Protein AF-A0A0A7KV99-F1 (afdb_monomer_lite)

pLDDT: mean 74.35, std 15.98, range [33.19, 94.0]

Foldseek 3Di:
DVLVVVLVVLLVVCLVVLVVCLVVLPLPSNLVSLVVSLVSLVVSLVVLVVVLVVLVVVLVVLVVVLVVLVVVLVVLLVVLCVPDVCQVVLLVLLLQLLVLLLQLLLLQLVCCVVDVDDDWDRKQDWQAADDDPPDPDDDGTDDIDDTDGDDDDVSNVVSVVSNVVSNVVSVVVNPDDDPSSVVSNVSSSVSSRSVSVSVSSVSVSVSSVVVSVVSVVVSVLSVVLSVCSVPPDSVCSVVCSVSSD

InterPro domains:
  IPR008414 Hemolysin BL-binding component [PF05791] (1-103)
  IPR052785 Enterotoxin complex component [PTHR38443] (1-245)

Organism: Bacillus cereus (NCBI:txid1396)

Secondary structure (DSSP, 8-state):
-HHHHHHHHHHHHHHHHHHHHHHTT-HHHHHHHHHHHHHHHHHHHHHHHHHHHHHHHHHHHHHHHHHHHHHHHHHHHHHHHTT-TTHHHHHHHHHHHHHHHHHHHHHHHHHHTTS---PPPPPPP----PPPTT---------------SS--HHHHHHHHHHHHHHHHHHHTTTS--HHHHHHHHHHHHHHHHHHHHHHHHHHHHHHHHHHHHHHHHHHHHHHHHHHHHHS-TTTGGGHHHHT-

Radius of gyration: 26.47 Å; chains: 1; bounding box: 67×34×74 Å

Sequence (245 aa):
NQNIINYNTKFQNYYDTLVAAVDAKDKATLTKGLTRLSSSINENKAQVDQLVEDLKKFRNKMTSDTQNFKGDANQITSILASQDAGIPLLQNQITTYNEAISKYNAIIIGSSVATALGPIAIIGGAVVIATGAGTPLGVALIAGGAAAVGGGTAGIVLAKKELDNAQAEIQKITGQITTAQLEVAGLTNIKTQTEYLTNTIDTAITALQNISNQWYTMGSKYNSLLQNVDSISPNDLVFIKEDLN

Structure (mmCIF, N/CA/C/O backbone):
data_AF-A0A0A7KV99-F1
#
_entry.id   AF-A0A0A7KV99-F1
#
loop_
_atom_site.group_PDB
_atom_site.id
_atom_site.type_symbol
_atom_site.label_atom_id
_atom_site.label_alt_id
_atom_site.label_comp_id
_atom_site.label_asym_id
_atom_site.label_entity_id
_atom_site.label_seq_id
_atom_site.pdbx_PDB_ins_code
_atom_site.Cartn_x
_atom_site.Cartn_y
_atom_site.Cartn_z
_atom_site.occupancy
_atom_site.B_iso_or_equiv
_atom_site.auth_seq_id
_atom_site.auth_comp_id
_atom_site.auth_asym_id
_atom_site.auth_atom_id
_atom_site.pdbx_PDB_model_num
ATOM 1 N N . ASN A 1 1 ? -1.572 -2.656 -9.552 1.00 59.22 1 ASN A N 1
ATOM 2 C CA . ASN A 1 1 ? -0.997 -3.710 -10.428 1.00 59.22 1 ASN A CA 1
ATOM 3 C C . ASN A 1 1 ? -1.141 -3.454 -11.926 1.00 59.22 1 ASN A C 1
ATOM 5 O O . ASN A 1 1 ? -0.277 -3.907 -12.664 1.00 59.22 1 ASN A O 1
ATOM 9 N N . GLN A 1 2 ? -2.150 -2.714 -12.405 1.00 68.88 2 GLN A N 1
ATOM 10 C CA . GLN A 1 2 ? -2.345 -2.504 -13.849 1.00 68.88 2 GLN A CA 1
ATOM 11 C C . GLN A 1 2 ? -1.169 -1.787 -14.539 1.00 68.88 2 GLN A C 1
ATOM 13 O O . GLN A 1 2 ? -0.770 -2.205 -15.617 1.00 68.88 2 GLN A O 1
ATOM 18 N N . ASN A 1 3 ? -0.523 -0.816 -13.884 1.00 71.44 3 ASN A N 1
ATOM 19 C CA . ASN A 1 3 ? 0.676 -0.142 -14.414 1.00 71.44 3 ASN A CA 1
ATOM 20 C C . ASN A 1 3 ? 1.851 -1.101 -14.675 1.00 71.44 3 ASN A C 1
ATOM 22 O O . ASN A 1 3 ? 2.538 -0.973 -15.686 1.00 71.44 3 ASN A O 1
ATOM 26 N N . ILE A 1 4 ? 2.051 -2.091 -13.796 1.00 74.81 4 ILE A N 1
ATOM 27 C CA . ILE A 1 4 ? 3.087 -3.127 -13.947 1.00 74.81 4 ILE A CA 1
ATOM 28 C C . ILE A 1 4 ? 2.729 -4.061 -15.111 1.00 74.81 4 ILE A C 1
ATOM 30 O O . ILE A 1 4 ? 3.570 -4.320 -15.966 1.00 74.81 4 ILE A O 1
ATOM 34 N N . ILE A 1 5 ? 1.472 -4.516 -15.189 1.00 73.75 5 ILE A N 1
ATOM 35 C CA . ILE A 1 5 ? 0.981 -5.389 -16.272 1.00 73.75 5 ILE A CA 1
ATOM 36 C C . ILE A 1 5 ? 1.090 -4.687 -17.634 1.00 73.75 5 ILE A C 1
ATOM 38 O O . ILE A 1 5 ? 1.588 -5.267 -18.601 1.00 73.75 5 ILE A O 1
ATOM 42 N N . ASN A 1 6 ? 0.671 -3.423 -17.701 1.00 74.75 6 ASN A N 1
ATOM 43 C CA . ASN A 1 6 ? 0.728 -2.608 -18.911 1.00 74.75 6 ASN A CA 1
ATOM 44 C C . ASN A 1 6 ? 2.176 -2.376 -19.353 1.00 74.75 6 ASN A C 1
ATOM 46 O O . ASN A 1 6 ? 2.481 -2.506 -20.537 1.00 74.75 6 ASN A O 1
ATOM 50 N N . TYR A 1 7 ? 3.078 -2.080 -18.411 1.00 85.75 7 TYR A N 1
ATOM 51 C CA . TYR A 1 7 ? 4.498 -1.937 -18.715 1.00 85.75 7 TYR A CA 1
ATOM 52 C C . TYR A 1 7 ? 5.109 -3.242 -19.224 1.00 85.75 7 TYR A C 1
ATOM 54 O O . TYR A 1 7 ? 5.758 -3.223 -20.264 1.00 85.75 7 TYR A O 1
ATOM 62 N N . ASN A 1 8 ? 4.856 -4.373 -18.554 1.00 80.88 8 ASN A N 1
ATOM 63 C CA . ASN A 1 8 ? 5.354 -5.677 -18.992 1.00 80.88 8 ASN A CA 1
ATOM 64 C C . ASN A 1 8 ? 4.875 -6.006 -20.412 1.00 80.88 8 ASN A C 1
ATOM 66 O O . ASN A 1 8 ? 5.667 -6.403 -21.257 1.00 80.88 8 ASN A O 1
ATOM 70 N N . THR A 1 9 ? 3.599 -5.752 -20.707 1.00 83.06 9 THR A N 1
ATOM 71 C CA . THR A 1 9 ? 3.043 -5.927 -22.058 1.00 83.06 9 THR A CA 1
ATOM 72 C C . THR A 1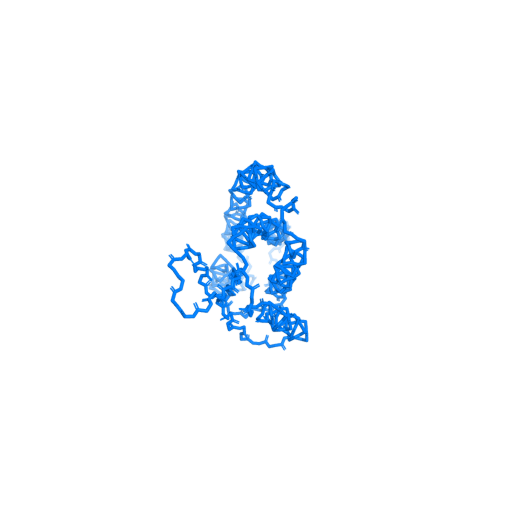 9 ? 3.761 -5.038 -23.078 1.00 83.06 9 THR A C 1
ATOM 74 O O . THR A 1 9 ? 4.126 -5.495 -24.158 1.00 83.06 9 THR A O 1
ATOM 77 N N . LYS A 1 10 ? 4.017 -3.768 -22.737 1.00 86.75 10 LYS A N 1
ATOM 78 C CA . LYS A 1 10 ? 4.736 -2.827 -23.609 1.00 86.75 10 LYS A CA 1
ATOM 79 C C . LYS A 1 10 ? 6.189 -3.249 -23.846 1.00 86.75 10 LYS A C 1
ATOM 81 O O . LYS A 1 10 ? 6.658 -3.145 -24.974 1.00 86.75 10 LYS A O 1
ATOM 86 N N . PHE A 1 11 ? 6.878 -3.718 -22.807 1.00 88.62 11 PHE A N 1
ATOM 87 C CA . PHE A 1 11 ? 8.242 -4.236 -22.898 1.00 88.62 11 PHE A CA 1
ATOM 88 C C . PHE A 1 11 ? 8.307 -5.467 -23.805 1.00 88.62 11 PHE A C 1
ATOM 90 O O . PHE A 1 11 ? 9.062 -5.457 -24.771 1.00 88.62 11 PHE A O 1
ATOM 97 N N . GLN A 1 12 ? 7.447 -6.463 -23.569 1.00 87.44 12 GLN A N 1
ATOM 98 C CA . GLN A 1 12 ? 7.352 -7.676 -24.390 1.00 87.44 12 GLN A CA 1
ATOM 99 C C . GLN A 1 12 ? 7.103 -7.345 -25.868 1.00 87.44 12 GLN A C 1
ATOM 101 O O . GLN A 1 12 ? 7.799 -7.849 -26.742 1.00 87.44 12 GLN A O 1
ATOM 106 N N . ASN A 1 13 ? 6.192 -6.410 -26.154 1.00 88.94 13 ASN A N 1
ATOM 107 C CA . ASN A 1 13 ? 5.908 -5.979 -27.526 1.00 88.94 13 ASN A CA 1
ATOM 108 C C . ASN A 1 13 ? 7.090 -5.274 -28.214 1.00 88.94 13 ASN A C 1
ATOM 110 O O . ASN A 1 13 ? 7.120 -5.193 -29.440 1.00 88.94 13 ASN A O 1
ATOM 114 N N . TYR A 1 14 ? 8.018 -4.689 -27.453 1.00 89.88 14 TYR A N 1
ATOM 115 C CA . TYR A 1 14 ? 9.173 -3.971 -28.000 1.00 89.88 14 TYR A CA 1
ATOM 116 C C . TYR A 1 14 ? 10.442 -4.823 -28.020 1.00 89.88 14 TYR A C 1
ATOM 118 O O . TYR A 1 14 ? 11.339 -4.499 -28.793 1.00 89.88 14 TYR A O 1
ATOM 126 N N . TYR A 1 15 ? 10.517 -5.896 -27.229 1.00 89.62 15 TYR A N 1
ATOM 127 C CA . TYR A 1 15 ? 11.723 -6.705 -27.046 1.00 89.62 15 TYR A CA 1
ATOM 128 C C . TYR A 1 15 ? 12.319 -7.186 -28.374 1.00 89.62 15 TYR A C 1
ATOM 130 O O . TYR A 1 15 ? 13.459 -6.845 -28.686 1.00 89.62 15 TYR A O 1
ATOM 138 N N . ASP A 1 16 ? 11.523 -7.852 -29.216 1.00 91.31 16 ASP A N 1
ATOM 139 C CA . ASP A 1 16 ? 11.989 -8.354 -30.517 1.00 91.31 16 ASP A CA 1
ATOM 140 C C . ASP A 1 16 ? 12.487 -7.225 -31.431 1.00 91.31 16 ASP A C 1
ATOM 142 O O . ASP A 1 16 ? 13.479 -7.371 -32.144 1.00 91.31 16 ASP A O 1
ATOM 146 N N . THR A 1 17 ? 11.832 -6.059 -31.381 1.00 92.44 17 THR A N 1
ATOM 147 C CA . THR A 1 17 ? 12.246 -4.885 -32.165 1.00 92.44 17 THR A CA 1
ATOM 148 C C . THR A 1 17 ? 13.562 -4.299 -31.653 1.00 92.44 17 THR A C 1
ATOM 150 O O . THR A 1 17 ? 14.400 -3.890 -32.454 1.00 92.44 17 THR A O 1
ATOM 153 N N . LEU A 1 18 ? 13.768 -4.262 -30.333 1.00 91.88 18 LEU A N 1
ATOM 154 C CA . LEU A 1 18 ? 15.008 -3.783 -29.718 1.00 91.88 18 LEU A CA 1
ATOM 155 C C . LEU A 1 18 ? 16.177 -4.719 -30.040 1.00 91.88 18 LEU A C 1
ATOM 157 O O . LEU A 1 18 ? 17.241 -4.253 -30.442 1.00 91.88 18 LEU A O 1
ATOM 161 N N . VAL A 1 19 ? 15.959 -6.031 -29.932 1.00 90.56 19 VAL A N 1
ATOM 162 C CA . VAL A 1 19 ? 16.937 -7.069 -30.280 1.00 90.56 19 VAL A CA 1
ATOM 163 C C . VAL A 1 19 ? 17.332 -6.983 -31.756 1.00 90.56 19 VAL A C 1
ATOM 165 O O . VAL A 1 19 ? 18.523 -6.948 -32.068 1.00 90.56 19 VAL A O 1
ATOM 168 N N . ALA A 1 20 ? 16.352 -6.863 -32.657 1.00 92.19 20 ALA A N 1
ATOM 169 C CA . ALA A 1 20 ? 16.610 -6.702 -34.086 1.00 92.19 20 ALA A CA 1
ATOM 170 C C . ALA A 1 20 ? 17.370 -5.403 -34.401 1.00 92.19 20 ALA A C 1
ATOM 172 O O . ALA A 1 20 ? 18.252 -5.399 -35.260 1.00 92.19 20 ALA A O 1
ATOM 173 N N . ALA A 1 21 ? 17.071 -4.307 -33.694 1.00 90.25 21 ALA A N 1
ATOM 174 C CA . ALA A 1 21 ? 17.794 -3.046 -33.845 1.00 90.25 21 ALA A CA 1
ATOM 175 C C . ALA A 1 21 ? 19.261 -3.170 -33.405 1.00 90.25 21 ALA A C 1
ATOM 177 O O . ALA A 1 21 ? 20.140 -2.631 -34.076 1.00 90.25 21 ALA A O 1
ATOM 178 N N . VAL A 1 22 ? 19.546 -3.920 -32.333 1.00 88.75 22 VAL A N 1
ATOM 179 C CA . VAL A 1 22 ? 20.927 -4.236 -31.931 1.00 88.75 22 VAL A CA 1
ATOM 180 C C . VAL A 1 22 ? 21.650 -5.020 -33.032 1.00 88.75 22 VAL A C 1
ATOM 182 O O . VAL A 1 22 ? 22.747 -4.629 -33.428 1.00 88.75 22 VAL A O 1
ATOM 185 N N . ASP A 1 23 ? 21.030 -6.071 -33.577 1.00 89.62 23 ASP A N 1
ATOM 186 C CA . ASP A 1 23 ? 21.633 -6.908 -34.628 1.00 89.62 23 ASP A CA 1
ATOM 187 C C . ASP A 1 23 ? 21.887 -6.143 -35.931 1.00 89.62 23 ASP A C 1
ATOM 189 O O . ASP A 1 23 ? 22.930 -6.302 -36.571 1.00 89.62 23 ASP A O 1
ATOM 193 N N . ALA A 1 24 ? 20.957 -5.263 -36.300 1.00 91.94 24 ALA A N 1
ATOM 194 C CA . ALA A 1 24 ? 21.077 -4.384 -37.457 1.00 91.94 24 ALA A CA 1
ATOM 195 C C . ALA A 1 24 ? 22.008 -3.181 -37.217 1.00 91.94 24 ALA A C 1
ATOM 197 O O . ALA A 1 24 ? 22.237 -2.398 -38.141 1.00 91.94 24 ALA A O 1
ATOM 198 N N . LYS A 1 25 ? 22.541 -3.016 -35.996 1.00 90.44 25 LYS A N 1
ATOM 199 C CA . LYS A 1 25 ? 23.324 -1.849 -35.555 1.00 90.44 25 LYS A CA 1
ATOM 200 C C . LYS A 1 25 ? 22.568 -0.521 -35.710 1.00 90.44 25 LYS A C 1
ATOM 202 O O . LYS A 1 25 ? 23.169 0.544 -35.868 1.00 90.44 25 LYS A O 1
ATOM 207 N N . ASP A 1 26 ? 21.240 -0.578 -35.655 1.00 91.25 26 ASP A N 1
ATOM 208 C CA . ASP A 1 26 ? 20.341 0.563 -35.782 1.00 91.25 26 ASP A CA 1
ATOM 209 C C . ASP A 1 26 ? 20.161 1.259 -34.427 1.00 91.25 26 ASP A C 1
ATOM 211 O O . ASP A 1 26 ? 19.198 1.038 -33.682 1.00 91.25 26 ASP A O 1
ATOM 215 N N . LYS A 1 27 ? 21.106 2.152 -34.118 1.00 89.44 27 LYS A N 1
ATOM 216 C CA . LYS A 1 27 ? 21.044 2.997 -32.920 1.00 89.44 27 LYS A CA 1
ATOM 217 C C . LYS A 1 27 ? 19.764 3.822 -32.835 1.00 89.44 27 LYS A C 1
ATOM 219 O O . LYS A 1 27 ? 19.246 4.014 -31.743 1.00 89.44 27 LYS A O 1
ATOM 224 N N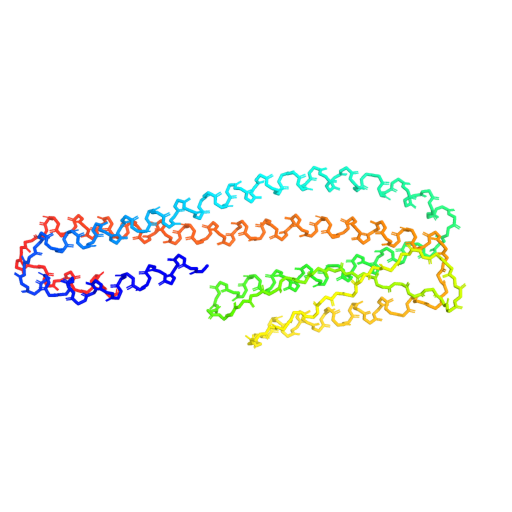 . ALA A 1 28 ? 19.253 4.329 -33.956 1.00 91.44 28 ALA A N 1
ATOM 225 C CA . ALA A 1 28 ? 18.116 5.242 -33.935 1.00 91.44 28 ALA A CA 1
ATOM 226 C C . ALA A 1 28 ? 16.846 4.525 -33.457 1.00 91.44 28 ALA A C 1
ATOM 228 O O . ALA A 1 28 ? 16.121 5.041 -32.598 1.00 91.44 28 ALA A O 1
ATOM 229 N N . THR A 1 29 ? 16.598 3.317 -33.970 1.00 92.19 29 THR A N 1
ATOM 230 C CA . THR A 1 29 ? 15.473 2.483 -33.528 1.00 92.19 29 THR A CA 1
ATOM 231 C C . THR A 1 29 ? 15.652 2.027 -32.081 1.00 92.19 29 THR A C 1
ATOM 233 O O . THR A 1 29 ? 14.697 2.117 -31.303 1.00 92.19 29 THR A O 1
ATOM 236 N N . LEU A 1 30 ? 16.870 1.626 -31.692 1.00 90.31 30 LEU A N 1
ATOM 237 C CA . LEU A 1 30 ? 17.188 1.219 -30.321 1.00 90.31 30 LEU A CA 1
ATOM 238 C C . LEU A 1 30 ? 16.933 2.354 -29.315 1.00 90.31 30 LEU A C 1
ATOM 240 O O . LEU A 1 30 ? 16.146 2.183 -28.382 1.00 90.31 30 LEU A O 1
ATOM 244 N N . THR A 1 31 ? 17.503 3.540 -29.549 1.00 92.38 31 THR A N 1
ATOM 245 C CA . THR A 1 31 ? 17.301 4.731 -28.710 1.00 92.38 31 THR A CA 1
ATOM 246 C C . THR A 1 31 ? 15.817 5.079 -28.615 1.00 92.38 31 THR A C 1
ATOM 248 O O . THR A 1 31 ? 15.290 5.241 -27.517 1.00 92.38 31 THR A O 1
ATOM 251 N N . LYS A 1 32 ? 15.087 5.108 -29.738 1.00 93.50 32 LYS A N 1
ATOM 252 C CA . LYS A 1 32 ? 13.649 5.427 -29.745 1.00 93.50 32 LYS A CA 1
ATOM 253 C C . LYS A 1 32 ? 12.817 4.433 -28.930 1.00 93.50 32 LYS A C 1
ATOM 255 O O . LYS A 1 32 ? 11.893 4.846 -28.221 1.00 93.50 32 LYS A O 1
ATOM 260 N N . GLY A 1 33 ? 13.104 3.137 -29.039 1.00 91.94 33 GLY A N 1
ATOM 261 C CA . GLY A 1 33 ? 12.415 2.096 -28.277 1.00 91.94 33 GLY A CA 1
ATOM 262 C C . GLY A 1 33 ? 12.682 2.214 -26.774 1.00 91.94 33 GLY A C 1
ATOM 263 O O . GLY A 1 33 ? 11.734 2.265 -25.985 1.00 91.94 33 GLY A O 1
ATOM 264 N N . LEU A 1 34 ? 13.951 2.373 -26.388 1.00 92.38 34 LEU A N 1
ATOM 265 C CA . LEU A 1 34 ? 14.371 2.575 -24.999 1.00 92.38 34 LEU A CA 1
ATOM 266 C C . LEU A 1 34 ? 13.795 3.863 -24.392 1.00 92.38 34 LEU A C 1
ATOM 268 O O . LEU A 1 34 ? 13.290 3.834 -23.271 1.00 92.38 34 LEU A O 1
ATOM 272 N N . THR A 1 35 ? 13.765 4.976 -25.135 1.00 93.38 35 THR A N 1
ATOM 273 C CA . THR A 1 35 ? 13.127 6.223 -24.682 1.00 93.38 35 THR A CA 1
ATOM 274 C C . THR A 1 35 ? 11.638 6.019 -24.412 1.00 93.38 35 THR A C 1
ATOM 276 O O . THR A 1 35 ? 11.135 6.466 -23.387 1.00 93.38 35 THR A O 1
ATOM 279 N N . ARG A 1 36 ? 10.912 5.296 -25.277 1.00 92.62 36 ARG A N 1
ATOM 280 C CA . ARG A 1 36 ? 9.475 5.025 -25.075 1.00 92.62 36 ARG A CA 1
ATOM 281 C C . ARG A 1 36 ? 9.188 4.146 -23.855 1.00 92.62 36 ARG A C 1
ATOM 283 O O . ARG A 1 36 ? 8.109 4.271 -23.261 1.00 92.62 36 ARG A O 1
ATOM 290 N N . LEU A 1 37 ? 10.101 3.238 -23.512 1.00 92.44 37 LEU A N 1
ATOM 291 C CA . LEU A 1 37 ? 10.023 2.427 -22.296 1.00 92.44 37 LEU A CA 1
ATOM 292 C C . LEU A 1 37 ? 10.364 3.266 -21.058 1.00 92.44 37 LEU A C 1
ATOM 294 O O . LEU A 1 37 ? 9.601 3.234 -20.094 1.00 92.44 37 LEU A O 1
ATOM 298 N N . SER A 1 38 ? 11.408 4.098 -21.130 1.00 92.56 38 SER A N 1
ATOM 299 C CA . SER A 1 38 ? 11.776 5.064 -20.083 1.00 92.56 38 SER A CA 1
ATOM 300 C C . SER A 1 38 ? 10.646 6.062 -19.785 1.00 92.56 38 SER A C 1
ATOM 302 O O . SER A 1 38 ? 10.273 6.251 -18.629 1.00 92.56 38 SER A O 1
ATOM 304 N N . SER A 1 39 ? 9.988 6.624 -20.806 1.00 93.62 39 SER A N 1
ATOM 305 C CA . SER A 1 39 ? 8.804 7.477 -20.611 1.00 93.62 39 SER A CA 1
ATOM 306 C C . SER A 1 39 ? 7.676 6.741 -19.887 1.00 93.62 39 SER A C 1
ATOM 308 O O . SER A 1 39 ? 7.089 7.292 -18.963 1.00 93.62 39 SER A O 1
ATOM 310 N N . SER A 1 40 ? 7.421 5.474 -20.239 1.00 90.25 40 SER A N 1
ATOM 311 C CA . SER A 1 40 ? 6.399 4.659 -19.566 1.00 90.25 40 SER A CA 1
ATOM 312 C C . SER A 1 40 ? 6.716 4.431 -18.087 1.00 90.25 40 SER A C 1
ATOM 314 O O . SER A 1 40 ? 5.809 4.418 -17.260 1.00 90.25 40 SER A O 1
ATOM 316 N N . ILE A 1 41 ? 7.996 4.244 -17.753 1.00 91.38 41 ILE A N 1
ATOM 317 C CA . ILE A 1 41 ? 8.474 4.125 -16.372 1.00 91.38 41 ILE A CA 1
ATOM 318 C C . ILE A 1 41 ? 8.210 5.418 -15.604 1.00 91.38 41 ILE A C 1
ATOM 320 O O . ILE A 1 41 ? 7.666 5.372 -14.502 1.00 91.38 41 ILE A O 1
ATOM 324 N N . ASN A 1 42 ? 8.556 6.562 -16.194 1.00 92.56 42 ASN A N 1
ATOM 325 C CA . ASN A 1 42 ? 8.378 7.869 -15.564 1.00 92.56 42 ASN A CA 1
ATOM 326 C C . ASN A 1 42 ? 6.895 8.202 -15.343 1.00 92.56 42 ASN A C 1
ATOM 328 O O . ASN A 1 42 ? 6.533 8.678 -14.269 1.00 92.56 42 ASN A O 1
ATOM 332 N N . GLU A 1 43 ? 6.030 7.891 -16.311 1.00 93.06 43 GLU A N 1
ATOM 333 C CA . GLU A 1 43 ? 4.573 8.023 -16.178 1.00 93.06 43 GLU A CA 1
ATOM 334 C C . GLU A 1 43 ? 4.030 7.140 -15.048 1.00 93.06 43 GLU A C 1
ATOM 336 O O . GLU A 1 43 ? 3.292 7.615 -14.182 1.00 93.06 43 GLU A O 1
ATOM 341 N N . ASN A 1 44 ? 4.439 5.868 -15.006 1.00 86.75 44 ASN A N 1
ATOM 342 C CA . ASN A 1 44 ? 4.033 4.945 -13.949 1.00 86.75 44 ASN A CA 1
ATOM 343 C C . ASN A 1 44 ? 4.509 5.409 -12.569 1.00 86.75 44 ASN A C 1
ATOM 345 O O . ASN A 1 44 ? 3.739 5.341 -11.610 1.00 86.75 44 ASN A O 1
ATOM 349 N N . LYS A 1 45 ? 5.746 5.913 -12.465 1.00 91.19 45 LYS A N 1
ATOM 350 C CA . LYS A 1 45 ? 6.275 6.491 -11.228 1.00 91.19 45 LYS A CA 1
ATOM 351 C C . LYS A 1 45 ? 5.433 7.681 -10.776 1.00 91.19 45 LYS A C 1
ATOM 353 O O . LYS A 1 45 ? 5.005 7.706 -9.628 1.00 91.19 45 LYS A O 1
ATOM 358 N N . ALA A 1 46 ? 5.154 8.624 -11.677 1.00 93.50 46 ALA A N 1
ATOM 359 C CA . ALA A 1 46 ? 4.375 9.819 -11.366 1.00 93.50 46 ALA A CA 1
ATOM 360 C C . ALA A 1 46 ? 2.963 9.475 -10.867 1.00 93.50 46 ALA A C 1
ATOM 362 O O . ALA A 1 46 ? 2.484 10.072 -9.907 1.00 93.50 46 ALA A O 1
ATOM 363 N N . GLN A 1 47 ? 2.315 8.471 -11.465 1.00 89.50 47 GLN A N 1
ATOM 364 C CA . GLN A 1 47 ? 1.011 7.992 -11.000 1.00 89.50 47 GLN A CA 1
ATOM 365 C C . GLN A 1 47 ? 1.079 7.364 -9.600 1.00 89.50 47 GLN A C 1
ATOM 367 O O . GLN A 1 47 ? 0.188 7.595 -8.783 1.00 89.50 47 GLN A O 1
ATOM 372 N N . VAL A 1 48 ? 2.128 6.587 -9.301 1.00 85.69 48 VAL A N 1
ATOM 373 C CA . VAL A 1 48 ? 2.330 6.007 -7.962 1.00 85.69 48 VAL A CA 1
ATOM 374 C C . VAL A 1 48 ? 2.630 7.100 -6.933 1.00 85.69 48 VAL A C 1
ATOM 376 O O . VAL A 1 48 ? 2.050 7.075 -5.852 1.00 85.69 48 VAL A O 1
ATOM 379 N N . ASP A 1 49 ? 3.471 8.080 -7.268 1.00 90.88 49 ASP A N 1
ATOM 380 C CA . ASP A 1 49 ? 3.772 9.221 -6.395 1.00 90.88 49 ASP A CA 1
ATOM 381 C C . ASP A 1 49 ? 2.513 10.038 -6.086 1.00 90.88 49 ASP A C 1
ATOM 383 O O . ASP A 1 49 ? 2.260 10.371 -4.930 1.00 90.88 49 ASP A O 1
ATOM 387 N N . GLN A 1 50 ? 1.683 10.304 -7.098 1.00 93.25 50 GLN A N 1
ATOM 388 C CA . GLN A 1 50 ? 0.416 11.006 -6.913 1.00 93.25 50 GLN A CA 1
ATOM 389 C C . GLN A 1 50 ? -0.521 10.232 -5.976 1.00 93.25 50 GLN A C 1
ATOM 391 O O . GLN A 1 50 ? -1.084 10.812 -5.049 1.00 93.25 50 GLN A O 1
ATOM 396 N N . LEU A 1 51 ? -0.633 8.912 -6.160 1.00 86.56 51 LEU A N 1
ATOM 397 C CA . LEU A 1 51 ? -1.426 8.062 -5.274 1.00 86.56 51 LEU A CA 1
ATOM 398 C C . LEU A 1 51 ? -0.890 8.076 -3.833 1.00 86.56 51 LEU A C 1
ATOM 400 O O . LEU A 1 51 ? -1.677 8.127 -2.890 1.00 86.56 51 LEU A O 1
ATOM 404 N N . VAL A 1 52 ? 0.434 8.064 -3.646 1.00 87.06 52 VAL A N 1
ATOM 405 C CA . VAL A 1 52 ? 1.065 8.199 -2.323 1.00 87.06 52 VAL A CA 1
ATOM 406 C C . VAL A 1 52 ? 0.680 9.525 -1.667 1.00 87.06 52 VAL A C 1
ATOM 408 O O . VAL A 1 52 ? 0.316 9.540 -0.491 1.00 87.06 52 VAL A O 1
ATOM 411 N N . GLU A 1 53 ? 0.726 10.634 -2.403 1.00 94.00 53 GLU A N 1
ATOM 412 C CA . GLU A 1 53 ? 0.357 11.950 -1.875 1.00 94.00 53 GLU A CA 1
ATOM 413 C C . GLU A 1 53 ? -1.131 12.045 -1.521 1.00 94.00 53 GLU A C 1
ATOM 415 O O . GLU A 1 53 ? -1.490 12.576 -0.465 1.00 94.00 53 GLU A O 1
ATOM 420 N N . ASP A 1 54 ? -2.010 11.484 -2.349 1.00 91.56 54 ASP A N 1
ATOM 421 C CA . ASP A 1 54 ? -3.445 11.473 -2.071 1.00 91.56 54 ASP A CA 1
ATOM 422 C C . ASP A 1 54 ? -3.783 10.591 -0.862 1.00 91.56 54 ASP A C 1
ATOM 424 O O . ASP A 1 54 ? -4.573 10.999 -0.004 1.00 91.56 54 ASP A O 1
ATOM 428 N N . LEU A 1 55 ? -3.109 9.446 -0.709 1.00 86.25 55 LEU A N 1
ATOM 429 C CA . LEU A 1 55 ? -3.229 8.611 0.487 1.00 86.25 55 LEU A CA 1
ATOM 430 C C . LEU A 1 55 ? -2.700 9.313 1.739 1.00 86.25 55 LEU A C 1
ATOM 432 O O . LEU A 1 55 ? -3.348 9.234 2.778 1.00 86.25 55 LEU A O 1
ATOM 436 N N . LYS A 1 56 ? -1.586 10.054 1.667 1.00 91.12 56 LYS A N 1
ATOM 437 C CA . LYS A 1 56 ? -1.093 10.856 2.803 1.00 91.12 56 LYS A CA 1
ATOM 438 C C . LYS A 1 56 ? -2.100 11.923 3.225 1.00 91.12 56 LYS A C 1
ATOM 440 O O . LYS A 1 56 ? -2.327 12.102 4.422 1.00 91.12 56 LYS A O 1
ATOM 445 N N . LYS A 1 57 ? -2.720 12.625 2.267 1.00 92.06 57 LYS A N 1
ATOM 446 C CA . LYS A 1 57 ? -3.772 13.618 2.550 1.00 92.06 57 LYS A CA 1
ATOM 447 C C . LYS A 1 57 ? -4.986 12.966 3.204 1.00 92.06 57 LYS A C 1
ATOM 449 O O . LYS A 1 57 ? -5.502 13.496 4.186 1.00 92.06 57 LYS A O 1
ATOM 454 N N . PHE A 1 58 ? -5.425 11.825 2.675 1.00 87.12 58 PHE A N 1
ATOM 455 C CA . PHE A 1 58 ? -6.534 11.065 3.242 1.00 87.12 58 PHE A CA 1
ATOM 456 C C . PHE A 1 58 ? -6.218 10.584 4.664 1.00 87.12 58 PHE A C 1
ATOM 458 O O . PHE A 1 58 ? -6.993 10.836 5.583 1.00 87.12 58 PHE A O 1
ATOM 465 N N . ARG A 1 59 ? -5.030 10.009 4.874 1.00 86.62 59 ARG A N 1
ATOM 466 C CA . ARG A 1 59 ? -4.510 9.586 6.179 1.00 86.62 59 ARG A CA 1
ATOM 467 C C . ARG A 1 59 ? -4.457 10.736 7.175 1.00 86.62 59 ARG A C 1
ATOM 469 O O . ARG A 1 59 ? -4.910 10.565 8.295 1.00 86.62 59 ARG A O 1
ATOM 476 N N . ASN A 1 60 ? -3.987 11.920 6.775 1.00 89.44 60 ASN A N 1
ATOM 477 C CA . ASN A 1 60 ? -3.954 13.097 7.654 1.00 89.44 60 ASN A CA 1
ATOM 478 C C . ASN A 1 60 ? -5.353 13.504 8.139 1.00 89.44 60 ASN A C 1
ATOM 480 O O . ASN A 1 60 ? -5.522 13.800 9.321 1.00 89.44 60 ASN A O 1
ATOM 484 N N . LYS A 1 61 ? -6.352 13.502 7.242 1.00 87.88 61 LYS A N 1
ATOM 485 C CA . LYS A 1 61 ? -7.752 13.762 7.617 1.00 87.88 61 LYS A CA 1
ATOM 486 C C . LYS A 1 61 ? -8.254 12.704 8.599 1.00 87.88 61 LYS A C 1
ATOM 488 O O . LYS A 1 61 ? -8.698 13.053 9.687 1.00 87.88 61 LYS A O 1
ATOM 493 N N . MET A 1 62 ? -8.050 11.429 8.266 1.00 83.06 62 MET A N 1
ATOM 494 C CA . MET A 1 62 ? -8.416 10.303 9.128 1.00 83.06 62 MET A CA 1
ATOM 495 C C . MET A 1 62 ? -7.752 10.369 10.506 1.00 83.06 62 MET A C 1
ATOM 497 O O . MET A 1 62 ? -8.411 10.082 11.497 1.00 83.06 62 MET A O 1
ATOM 501 N N . THR A 1 63 ? -6.483 10.774 10.607 1.00 84.69 63 THR A N 1
ATOM 502 C CA . THR A 1 63 ? -5.792 10.931 11.896 1.00 84.69 63 THR A CA 1
ATOM 503 C C . THR A 1 63 ? -6.458 11.995 12.760 1.00 84.69 63 THR A C 1
ATOM 505 O O . THR A 1 63 ? -6.686 11.748 13.942 1.00 84.69 63 THR A O 1
ATOM 508 N N . SER A 1 64 ? -6.798 13.151 12.183 1.00 85.31 64 SER A N 1
ATOM 509 C CA . SER A 1 64 ? -7.496 14.215 12.913 1.00 85.31 64 SER A CA 1
ATOM 510 C C . SER A 1 64 ? -8.864 13.744 13.407 1.00 85.31 64 SER A C 1
ATOM 512 O O . SER A 1 64 ? -9.192 13.920 14.579 1.00 85.31 64 SER A O 1
ATOM 514 N N . ASP A 1 65 ? -9.641 13.100 12.536 1.00 81.88 65 ASP A N 1
ATOM 515 C CA . ASP A 1 65 ? -10.973 12.592 12.873 1.00 81.88 65 ASP A CA 1
ATOM 516 C C . ASP A 1 65 ? -10.896 11.489 13.942 1.00 81.88 65 ASP A C 1
ATOM 518 O O . ASP A 1 65 ? -11.665 11.489 14.903 1.0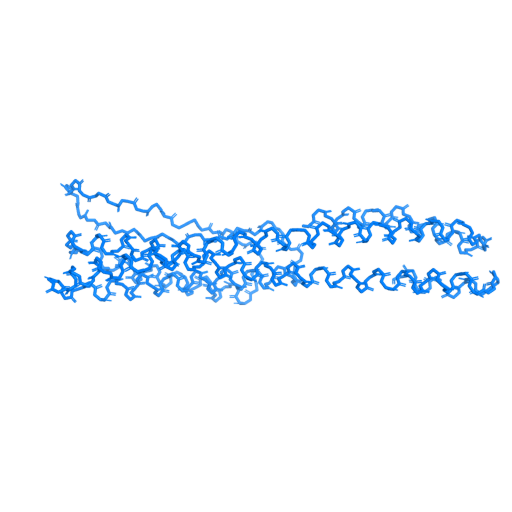0 81.88 65 ASP A O 1
ATOM 522 N N . THR A 1 66 ? -9.903 10.600 13.836 1.00 83.06 66 THR A N 1
ATOM 523 C CA . THR A 1 66 ? -9.634 9.531 14.811 1.00 83.06 66 THR A CA 1
ATOM 524 C C . THR A 1 66 ? -9.264 10.100 16.181 1.00 83.06 66 THR A C 1
ATOM 526 O O . THR A 1 66 ? -9.746 9.611 17.201 1.00 83.06 66 THR A O 1
ATOM 529 N N . GLN A 1 67 ? -8.418 11.135 16.236 1.00 86.88 67 GLN A N 1
ATOM 530 C CA . GLN A 1 67 ? -8.017 11.770 17.496 1.00 86.88 67 GLN A CA 1
ATOM 531 C C . GLN A 1 67 ? -9.202 12.442 18.198 1.00 86.88 67 GLN A C 1
ATOM 533 O O . GLN A 1 67 ? -9.374 12.249 19.403 1.00 86.88 67 GLN A O 1
ATOM 538 N N . ASN A 1 68 ? -10.035 13.163 17.444 1.00 86.62 68 ASN A N 1
ATOM 539 C CA . ASN A 1 68 ? -11.243 13.799 17.969 1.00 86.62 68 ASN A CA 1
ATOM 540 C C . ASN A 1 68 ? -12.227 12.748 18.502 1.00 86.62 68 ASN A C 1
ATOM 542 O O . ASN A 1 68 ? -12.600 12.788 19.673 1.00 86.62 68 ASN A O 1
ATOM 546 N N . PHE A 1 69 ? -12.545 11.736 17.688 1.00 86.38 69 PHE A N 1
ATOM 547 C CA . PHE A 1 69 ? -13.451 10.659 18.087 1.00 86.38 69 PHE A CA 1
ATOM 548 C C . PHE A 1 69 ? -12.940 9.889 19.312 1.00 86.38 69 PHE A C 1
ATOM 550 O O . PHE A 1 69 ? -13.713 9.530 20.196 1.00 86.38 69 PHE A O 1
ATOM 557 N N . LYS A 1 70 ? -11.627 9.650 19.409 1.00 86.06 70 LYS A N 1
ATOM 558 C CA . LYS A 1 70 ? -11.007 9.009 20.575 1.00 86.06 70 LYS A CA 1
ATOM 559 C C . LYS A 1 70 ? -11.192 9.825 21.851 1.00 86.06 70 LYS A C 1
ATOM 561 O O . LYS A 1 70 ? -11.411 9.225 22.904 1.00 86.06 70 LYS A O 1
ATOM 566 N N . GLY A 1 71 ? -11.090 11.151 21.768 1.00 86.50 71 GLY A N 1
ATOM 567 C CA . GLY A 1 71 ? -11.374 12.052 22.885 1.00 86.50 71 GLY A CA 1
ATOM 568 C C . GLY A 1 71 ? -12.801 11.866 23.396 1.00 86.50 71 GLY A C 1
ATOM 569 O O . GLY A 1 71 ? -12.996 11.524 24.566 1.00 86.50 71 GLY A O 1
ATOM 570 N N . ASP A 1 72 ? -13.771 11.968 22.489 1.00 86.75 72 ASP A N 1
ATOM 571 C CA . ASP A 1 72 ? -15.199 11.845 22.799 1.00 86.75 72 ASP A CA 1
ATOM 572 C C . ASP A 1 72 ? -15.548 10.449 23.342 1.00 86.75 72 ASP A C 1
ATOM 574 O O . ASP A 1 72 ? -16.191 10.306 24.385 1.00 86.75 72 ASP A O 1
ATOM 578 N N . ALA A 1 73 ? -15.054 9.395 22.687 1.00 85.25 73 ALA A N 1
ATOM 579 C CA . ALA A 1 73 ? -15.284 8.014 23.094 1.00 85.25 73 ALA A CA 1
ATOM 580 C C . ALA A 1 73 ? -14.700 7.714 24.483 1.00 85.25 73 ALA A C 1
ATOM 582 O O . ALA A 1 73 ? -15.328 7.007 25.275 1.00 85.25 73 ALA A O 1
ATOM 583 N N . ASN A 1 74 ? -13.518 8.253 24.810 1.00 85.00 74 ASN A N 1
ATOM 584 C CA . ASN A 1 74 ? -12.918 8.091 26.136 1.00 85.00 74 ASN A CA 1
ATOM 585 C C . ASN A 1 74 ? -13.739 8.804 27.220 1.00 85.00 74 ASN A C 1
ATOM 587 O O . ASN A 1 74 ? -13.895 8.260 28.313 1.00 85.00 74 ASN A O 1
ATOM 591 N N . GLN A 1 75 ? -14.282 9.990 26.927 1.00 85.81 75 GLN A N 1
ATOM 592 C CA . GLN A 1 75 ? -15.128 10.723 27.867 1.00 85.81 75 GLN A CA 1
ATOM 593 C C . GLN A 1 75 ? -16.418 9.953 28.171 1.00 85.81 75 GLN A C 1
ATOM 595 O O . GLN A 1 75 ? -16.739 9.740 29.340 1.00 85.81 75 GLN A O 1
ATOM 600 N N . ILE A 1 76 ? -17.114 9.471 27.135 1.00 82.75 76 ILE A N 1
ATOM 601 C CA . ILE A 1 76 ? -18.339 8.673 27.297 1.00 82.75 76 ILE A CA 1
ATOM 602 C C . ILE A 1 76 ? -18.037 7.359 28.031 1.00 82.75 76 ILE A C 1
ATOM 604 O O . ILE A 1 76 ? -18.739 6.999 28.974 1.00 82.75 76 ILE A O 1
ATOM 608 N N . THR A 1 77 ? -16.946 6.678 27.664 1.00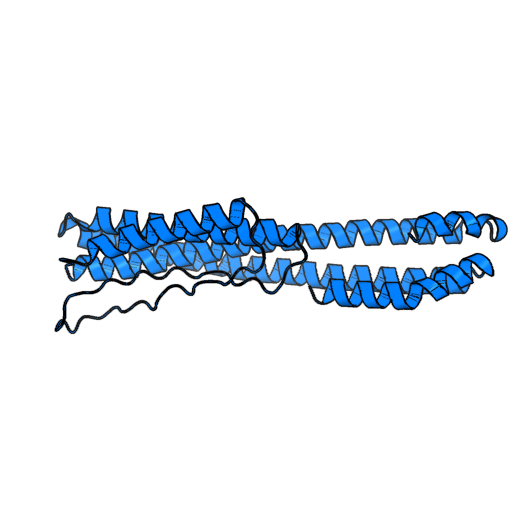 80.06 77 THR A N 1
ATOM 609 C CA . THR A 1 77 ? -16.504 5.449 28.342 1.00 80.06 77 THR A CA 1
ATOM 610 C C . THR A 1 77 ? -16.264 5.685 29.829 1.00 80.06 77 THR A C 1
ATOM 612 O O . THR A 1 77 ? -16.708 4.884 30.640 1.00 80.06 77 THR A O 1
ATOM 615 N N . SER A 1 78 ? -15.571 6.764 30.203 1.00 80.44 78 SER A N 1
ATOM 616 C CA . SER A 1 78 ? -15.261 7.068 31.606 1.00 80.44 78 SER A CA 1
ATOM 617 C C . SER A 1 78 ? -16.531 7.256 32.446 1.00 80.44 78 SER A C 1
ATOM 619 O O . SER A 1 78 ? -16.630 6.735 33.558 1.00 80.44 78 SER A O 1
ATOM 621 N N . ILE A 1 79 ? -17.543 7.927 31.879 1.00 80.12 79 ILE A N 1
ATOM 622 C CA . ILE A 1 79 ? -18.852 8.113 32.519 1.00 80.12 79 ILE A CA 1
ATOM 623 C C . ILE A 1 79 ? -19.528 6.757 32.756 1.00 80.12 79 ILE A C 1
ATOM 625 O O . ILE A 1 79 ? -19.980 6.485 33.868 1.00 80.12 79 ILE A O 1
ATOM 629 N N . LEU A 1 80 ? -19.552 5.888 31.744 1.00 77.44 80 LEU A N 1
ATOM 630 C CA . LEU A 1 80 ? -20.234 4.592 31.812 1.00 77.44 80 LEU A CA 1
ATOM 631 C C . LEU A 1 80 ? -19.476 3.561 32.670 1.00 77.44 80 LEU A C 1
ATOM 633 O O . LEU A 1 80 ? -20.091 2.844 33.454 1.00 77.44 80 LEU A O 1
ATOM 637 N N . ALA A 1 81 ? -18.142 3.521 32.599 1.00 72.69 81 ALA A N 1
ATOM 638 C CA . ALA A 1 81 ? -17.294 2.606 33.372 1.00 72.69 81 ALA A CA 1
ATOM 639 C C . ALA A 1 81 ? -17.353 2.863 34.886 1.00 72.69 81 ALA A C 1
ATOM 641 O O . ALA A 1 81 ? -17.152 1.941 35.673 1.00 72.69 81 ALA A O 1
ATOM 642 N N . SER A 1 82 ? -17.681 4.091 35.308 1.00 70.50 82 SER A N 1
ATOM 643 C CA . SER A 1 82 ? -17.936 4.400 36.722 1.00 70.50 82 SER A CA 1
ATOM 644 C C . SER A 1 82 ? -19.189 3.705 37.287 1.00 70.50 82 SER A C 1
ATOM 646 O O . SER A 1 82 ? -19.373 3.677 38.502 1.00 70.50 82 SER A O 1
ATOM 648 N N . GLN A 1 83 ? -20.031 3.132 36.417 1.00 68.88 83 GLN A N 1
ATOM 649 C CA . GLN A 1 83 ? -21.336 2.552 36.750 1.00 68.88 83 GLN A CA 1
ATOM 650 C C . GLN A 1 83 ? -21.412 1.034 36.499 1.00 68.88 83 GLN A C 1
ATOM 652 O O . GLN A 1 83 ? -22.341 0.392 36.986 1.00 68.88 83 GLN A O 1
ATOM 657 N N . ASP A 1 84 ? -20.449 0.444 35.779 1.00 69.62 84 ASP A N 1
ATOM 658 C CA . ASP A 1 84 ? -20.433 -0.986 35.437 1.00 69.62 84 ASP A CA 1
ATOM 659 C C . ASP A 1 84 ? -18.990 -1.523 35.319 1.00 69.62 84 ASP A C 1
ATOM 661 O O . ASP A 1 84 ? -18.222 -1.145 34.430 1.00 69.62 84 ASP A O 1
ATOM 665 N N . ALA A 1 85 ? -18.624 -2.446 36.218 1.00 71.88 85 ALA A N 1
ATOM 666 C CA . ALA A 1 85 ? -17.279 -3.019 36.316 1.00 71.88 85 ALA A CA 1
ATOM 667 C C . ALA A 1 85 ? -16.916 -4.006 35.185 1.00 71.88 85 ALA A C 1
ATOM 669 O O . ALA A 1 85 ? -15.750 -4.381 35.060 1.00 71.88 85 ALA A O 1
ATOM 670 N N . GLY A 1 86 ? -17.876 -4.437 34.358 1.00 74.25 86 GLY A N 1
ATOM 671 C CA . GLY A 1 86 ? -17.631 -5.319 33.210 1.00 74.25 86 GLY A CA 1
ATOM 672 C C . GLY A 1 86 ? -17.142 -4.584 31.957 1.00 74.25 86 GLY A C 1
ATOM 673 O O . GLY A 1 86 ? -16.575 -5.205 31.056 1.00 74.25 86 GLY A O 1
ATOM 674 N N . ILE A 1 87 ? -17.298 -3.256 31.911 1.00 76.38 87 ILE A N 1
ATOM 675 C CA . ILE A 1 87 ? -16.929 -2.422 30.760 1.00 76.38 87 ILE A CA 1
ATOM 676 C C . ILE A 1 87 ? -15.437 -2.541 30.381 1.00 76.38 87 ILE A C 1
ATOM 678 O O . ILE A 1 87 ? -15.157 -2.777 29.203 1.00 76.38 87 ILE A O 1
ATOM 682 N N . PRO A 1 88 ? -14.462 -2.452 31.313 1.00 79.25 88 PRO A N 1
ATOM 683 C CA . PRO A 1 88 ? -13.044 -2.555 30.959 1.00 79.25 88 PRO A CA 1
ATOM 684 C C . PRO A 1 88 ? -12.658 -3.890 30.305 1.00 79.25 88 PRO A C 1
ATOM 686 O O . PRO A 1 88 ? -11.836 -3.912 29.386 1.00 79.25 88 PRO A O 1
ATOM 689 N N . LEU A 1 89 ? -13.259 -5.003 30.746 1.00 77.50 89 LEU A N 1
ATOM 690 C CA . LEU A 1 89 ? -13.006 -6.327 30.172 1.00 77.50 89 LEU A CA 1
ATOM 691 C C . LEU A 1 89 ? -13.477 -6.388 28.712 1.00 77.50 89 LEU A C 1
ATOM 693 O O . LEU A 1 89 ? -12.715 -6.796 27.834 1.00 77.50 89 LEU A O 1
ATOM 697 N N . LEU A 1 90 ? -14.695 -5.903 28.453 1.00 76.25 90 LEU A N 1
ATOM 698 C CA . LEU A 1 90 ? -15.278 -5.853 27.115 1.00 76.25 90 LEU A CA 1
ATOM 699 C C . LEU A 1 90 ? -14.450 -4.972 26.168 1.00 76.25 90 LEU A C 1
ATOM 701 O O . LEU A 1 90 ? -14.175 -5.370 25.037 1.00 76.25 90 LEU A O 1
ATOM 705 N N . GLN A 1 91 ? -13.971 -3.812 26.631 1.00 78.00 91 GLN A N 1
ATOM 706 C CA . GLN A 1 91 ? -13.088 -2.954 25.831 1.00 78.00 91 GLN A CA 1
ATOM 707 C C . GLN A 1 91 ? -11.778 -3.642 25.451 1.00 78.00 91 GLN A C 1
ATOM 709 O O . GLN A 1 91 ? -11.319 -3.513 24.313 1.00 78.00 91 GLN A O 1
ATOM 714 N N . ASN A 1 92 ? -11.179 -4.378 26.387 1.00 80.56 92 ASN A N 1
ATOM 715 C CA . ASN A 1 92 ? -9.929 -5.089 26.152 1.00 80.56 92 ASN A CA 1
ATOM 716 C C . ASN A 1 92 ? -10.108 -6.198 25.102 1.00 80.56 92 ASN A C 1
ATOM 718 O O . ASN A 1 92 ? -9.319 -6.306 24.164 1.00 80.56 92 ASN A O 1
ATOM 722 N N . GLN A 1 93 ? -11.199 -6.960 25.181 1.00 76.31 93 GLN A N 1
ATOM 723 C CA . GLN A 1 93 ? -11.493 -8.024 24.217 1.00 76.31 93 GLN A CA 1
ATOM 724 C C . GLN A 1 93 ? -11.798 -7.470 22.822 1.00 76.31 93 GLN A C 1
ATOM 726 O O . GLN A 1 93 ? -11.282 -7.990 21.831 1.00 76.31 93 GLN A O 1
ATOM 731 N N . ILE A 1 94 ? -12.557 -6.371 22.741 1.00 77.12 94 ILE A N 1
ATOM 732 C CA . ILE A 1 94 ? -12.805 -5.668 21.477 1.00 77.12 94 ILE A CA 1
ATOM 733 C C . ILE A 1 94 ? -11.498 -5.172 20.882 1.00 77.12 94 ILE A C 1
ATOM 735 O O . ILE A 1 94 ? -11.300 -5.367 19.690 1.00 77.12 94 ILE A O 1
ATOM 739 N N . THR A 1 95 ? -10.615 -4.576 21.688 1.00 79.81 95 THR A N 1
ATOM 740 C CA . THR A 1 95 ? -9.296 -4.091 21.249 1.00 79.81 95 THR A CA 1
ATOM 741 C C . THR A 1 95 ? -8.419 -5.244 20.761 1.00 79.81 95 THR A C 1
ATOM 743 O O . THR A 1 95 ? -7.858 -5.159 19.677 1.00 79.81 95 THR A O 1
ATOM 746 N N . THR A 1 96 ? -8.374 -6.358 21.495 1.00 79.44 96 THR A N 1
ATOM 747 C CA . THR A 1 96 ? -7.592 -7.556 21.139 1.00 79.44 96 THR A CA 1
ATOM 748 C C . THR A 1 96 ? -8.012 -8.143 19.787 1.00 79.44 96 THR A C 1
ATOM 750 O O . THR A 1 96 ? -7.171 -8.458 18.947 1.00 79.44 96 THR A O 1
ATOM 753 N N . TYR A 1 97 ? -9.317 -8.278 19.543 1.00 78.19 97 TYR A N 1
ATOM 754 C CA . TYR A 1 97 ? -9.847 -8.756 18.259 1.00 78.19 97 TYR A CA 1
ATOM 755 C C . TYR A 1 97 ? -9.464 -7.857 17.096 1.00 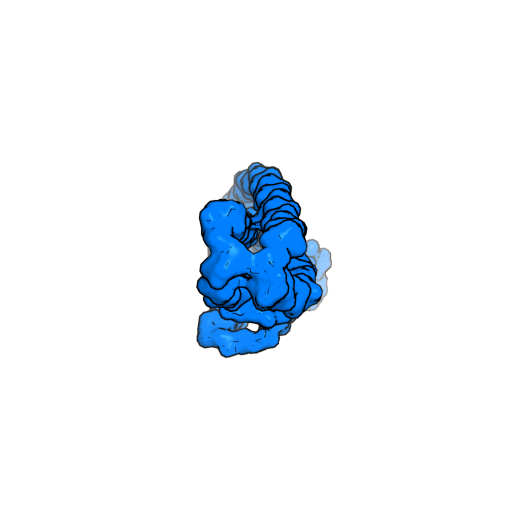78.19 97 TYR A C 1
ATOM 757 O O . TYR A 1 97 ? -9.004 -8.294 16.041 1.00 78.19 97 TYR A O 1
ATOM 765 N N . ASN A 1 98 ? -9.635 -6.573 17.336 1.00 76.75 98 ASN A N 1
ATOM 766 C CA . ASN A 1 98 ? -9.273 -5.525 16.429 1.00 76.75 98 ASN A CA 1
ATOM 767 C C . ASN A 1 98 ? -7.748 -5.588 16.115 1.00 76.75 98 ASN A C 1
ATOM 769 O O . ASN A 1 98 ? -7.346 -5.516 14.949 1.00 76.75 98 ASN A O 1
ATOM 773 N N . GLU A 1 99 ? -6.888 -5.847 17.106 1.00 80.12 99 GLU A N 1
ATOM 774 C CA . GLU A 1 99 ? -5.437 -5.962 16.908 1.00 80.12 99 GLU A CA 1
ATOM 775 C C . 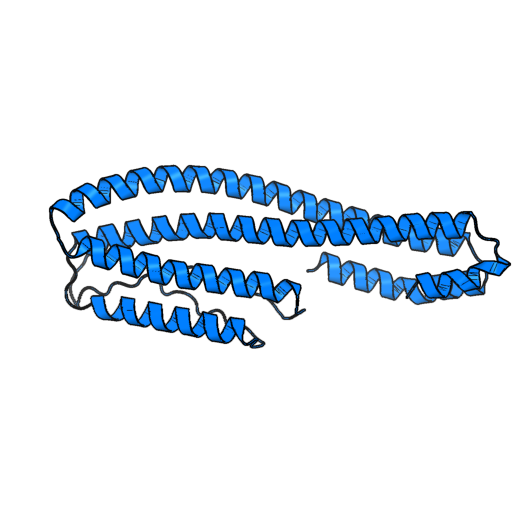GLU A 1 99 ? -5.072 -7.184 16.063 1.00 80.12 99 GLU A C 1
ATOM 777 O O . GLU A 1 99 ? -4.182 -7.102 15.212 1.00 80.12 99 GLU A O 1
ATOM 782 N N . ALA A 1 100 ? -5.776 -8.303 16.252 1.00 78.31 100 ALA A N 1
ATOM 783 C CA . ALA A 1 100 ? -5.604 -9.500 15.433 1.00 78.31 100 ALA A CA 1
ATOM 784 C C . ALA A 1 100 ? -5.919 -9.223 13.951 1.00 78.31 100 ALA A C 1
ATOM 786 O O . ALA A 1 100 ? -5.175 -9.656 13.069 1.00 78.31 100 ALA A O 1
ATOM 787 N N . ILE A 1 101 ? -6.957 -8.430 13.661 1.00 75.38 101 ILE A N 1
ATOM 788 C CA . ILE A 1 101 ? -7.277 -7.990 12.293 1.00 75.38 101 ILE A CA 1
ATOM 789 C C . ILE A 1 101 ? -6.183 -7.093 11.722 1.00 75.38 101 ILE A C 1
ATOM 791 O O . ILE A 1 101 ? -5.778 -7.274 10.574 1.00 75.38 101 ILE A O 1
ATOM 795 N N . SER A 1 102 ? -5.675 -6.148 12.514 1.00 76.56 102 SER A N 1
ATOM 796 C CA . SER A 1 102 ? -4.575 -5.275 12.095 1.00 76.56 102 SER A CA 1
ATOM 797 C C . SER A 1 102 ? -3.332 -6.085 11.708 1.00 76.56 102 SER A C 1
ATOM 799 O O . SER A 1 102 ? -2.788 -5.907 10.616 1.00 76.56 102 SER A O 1
ATOM 801 N N . LYS A 1 103 ? -2.934 -7.053 12.547 1.00 77.19 103 LYS A N 1
ATOM 802 C CA . LYS A 1 103 ? -1.824 -7.977 12.255 1.00 77.19 103 LYS A CA 1
ATOM 803 C C . LYS A 1 103 ? -2.075 -8.795 10.991 1.00 77.19 103 LYS A C 1
ATOM 805 O O . LYS A 1 103 ? -1.187 -8.907 10.148 1.00 77.19 103 LYS A O 1
ATOM 810 N N . TYR A 1 104 ? -3.282 -9.338 10.838 1.00 75.69 104 TYR A N 1
ATOM 811 C CA . TYR A 1 104 ? -3.679 -10.101 9.657 1.00 75.69 104 TYR A CA 1
ATOM 812 C C . TYR A 1 104 ? -3.579 -9.268 8.370 1.00 75.69 104 TYR A C 1
ATOM 814 O O . TYR A 1 104 ? -2.925 -9.688 7.414 1.00 75.69 104 TYR A O 1
ATOM 822 N N . ASN A 1 105 ? -4.139 -8.055 8.366 1.00 69.62 105 ASN A N 1
ATOM 823 C CA . ASN A 1 105 ? -4.070 -7.133 7.232 1.00 69.62 105 ASN A CA 1
ATOM 824 C C . ASN A 1 105 ? -2.619 -6.736 6.912 1.00 69.62 105 ASN A C 1
ATOM 826 O O . ASN A 1 105 ? -2.230 -6.743 5.744 1.00 69.62 105 ASN A O 1
ATOM 830 N N . ALA A 1 106 ? -1.796 -6.458 7.928 1.00 72.81 106 ALA A N 1
ATOM 831 C CA . ALA A 1 106 ? -0.382 -6.132 7.744 1.00 72.81 106 ALA A CA 1
ATOM 832 C C . ALA A 1 106 ? 0.403 -7.288 7.104 1.00 72.81 106 ALA A C 1
ATOM 834 O O . ALA A 1 106 ? 1.177 -7.066 6.174 1.00 72.81 106 ALA A O 1
ATOM 835 N N . ILE A 1 107 ? 0.173 -8.529 7.546 1.00 71.50 107 ILE A N 1
ATOM 836 C CA . ILE A 1 107 ? 0.810 -9.723 6.971 1.00 71.50 107 ILE A CA 1
ATOM 837 C C . ILE A 1 107 ? 0.374 -9.926 5.519 1.00 71.50 107 ILE A C 1
ATOM 839 O O . ILE A 1 107 ? 1.208 -10.208 4.660 1.00 71.50 107 ILE A O 1
ATOM 843 N N . ILE A 1 108 ? -0.907 -9.738 5.209 1.00 66.50 108 ILE A N 1
ATOM 844 C CA . ILE A 1 108 ? -1.405 -9.873 3.838 1.00 66.50 108 ILE A CA 1
ATOM 845 C C . ILE A 1 108 ? -0.808 -8.803 2.916 1.00 66.50 108 ILE A C 1
ATOM 847 O O . ILE A 1 108 ? -0.313 -9.137 1.835 1.00 66.50 108 ILE A O 1
ATOM 851 N N . ILE A 1 109 ? -0.793 -7.539 3.341 1.00 64.81 109 ILE A N 1
ATOM 852 C CA . ILE A 1 109 ? -0.192 -6.441 2.570 1.00 64.81 109 ILE A CA 1
ATOM 853 C C . ILE A 1 109 ? 1.321 -6.662 2.409 1.00 64.81 109 ILE A C 1
ATOM 855 O O . ILE A 1 109 ? 1.863 -6.501 1.319 1.00 64.81 109 ILE A O 1
ATOM 859 N N . GLY A 1 110 ? 2.007 -7.102 3.466 1.00 64.25 110 GLY A N 1
ATOM 860 C CA . GLY A 1 110 ? 3.432 -7.433 3.421 1.00 64.25 110 GLY A CA 1
ATOM 861 C C . GLY A 1 110 ? 3.756 -8.661 2.562 1.00 64.25 110 GLY A C 1
ATOM 862 O O . GLY A 1 110 ? 4.833 -8.740 1.985 1.00 64.25 110 GLY A O 1
ATOM 863 N N . SER A 1 111 ? 2.832 -9.614 2.430 1.00 58.72 111 SER A N 1
ATOM 864 C CA . SER A 1 111 ? 3.030 -10.822 1.613 1.00 58.72 111 SER A CA 1
ATOM 865 C C . SER A 1 111 ? 2.696 -10.632 0.125 1.00 58.72 111 SER A C 1
ATOM 867 O O . SER A 1 111 ? 3.281 -11.314 -0.721 1.00 58.72 111 SER A O 1
ATOM 869 N N . SER A 1 112 ? 1.828 -9.673 -0.229 1.00 52.12 112 SER A N 1
ATOM 870 C CA . SER A 1 112 ? 1.488 -9.378 -1.638 1.00 52.12 112 SER A CA 1
ATOM 871 C C . SER A 1 112 ? 2.633 -8.783 -2.431 1.00 52.12 112 SER A C 1
ATOM 873 O O . SER A 1 112 ? 2.697 -8.961 -3.643 1.00 52.12 112 SER A O 1
ATOM 875 N N . VAL A 1 113 ? 3.541 -8.066 -1.771 1.00 48.78 113 VAL A N 1
ATOM 876 C CA . VAL A 1 113 ? 4.741 -7.551 -2.439 1.00 48.78 113 VAL A CA 1
ATOM 877 C C . VAL A 1 113 ? 5.734 -8.666 -2.788 1.00 48.78 113 VAL A C 1
ATOM 879 O O . VAL A 1 113 ? 6.588 -8.450 -3.641 1.00 48.78 113 VAL A O 1
ATOM 882 N N . ALA A 1 114 ? 5.602 -9.862 -2.200 1.00 42.94 114 ALA A N 1
ATOM 883 C CA . ALA A 1 114 ? 6.479 -11.006 -2.463 1.00 42.94 114 ALA A CA 1
ATOM 884 C C . ALA A 1 114 ? 5.872 -12.061 -3.408 1.00 42.94 114 ALA A C 1
ATOM 886 O O . ALA A 1 114 ? 6.607 -12.858 -3.987 1.00 42.94 114 ALA A O 1
ATOM 887 N N . THR A 1 115 ? 4.547 -12.094 -3.579 1.00 42.75 115 THR A N 1
ATOM 888 C CA . THR A 1 115 ? 3.868 -13.104 -4.402 1.00 42.75 115 THR A CA 1
ATOM 889 C C . THR A 1 115 ? 2.824 -12.435 -5.289 1.00 42.75 115 THR A C 1
ATOM 891 O O . THR A 1 115 ? 1.939 -11.739 -4.803 1.00 42.75 115 THR A O 1
ATOM 894 N N . ALA A 1 116 ? 2.926 -12.618 -6.608 1.00 37.06 116 ALA A N 1
ATOM 895 C CA . ALA A 1 116 ? 2.002 -12.065 -7.602 1.00 37.06 116 ALA A CA 1
ATOM 896 C C . ALA A 1 116 ? 0.623 -12.771 -7.576 1.00 37.06 116 ALA A C 1
ATOM 898 O O . ALA A 1 116 ? 0.153 -13.273 -8.595 1.00 37.06 116 ALA A O 1
ATOM 899 N N . LEU A 1 117 ? -0.015 -12.865 -6.407 1.00 37.47 117 LEU A N 1
ATOM 900 C CA . LEU A 1 117 ? -1.246 -13.621 -6.183 1.00 37.47 117 LEU A CA 1
ATOM 901 C C . LEU A 1 117 ? -2.433 -12.687 -5.909 1.00 37.47 117 LEU A C 1
ATOM 903 O O . LEU A 1 117 ? -2.565 -12.155 -4.814 1.00 37.47 117 LEU A O 1
ATOM 907 N N . GLY A 1 118 ? -3.309 -12.560 -6.914 1.00 39.25 118 GLY A N 1
ATOM 908 C CA . GLY A 1 118 ? -4.744 -12.254 -6.787 1.00 39.25 118 GLY A CA 1
ATOM 909 C C . GLY A 1 118 ? -5.180 -10.926 -6.135 1.00 39.25 118 GLY A C 1
ATOM 910 O O . GLY A 1 118 ? -4.371 -10.154 -5.627 1.00 39.25 118 GLY A O 1
ATOM 911 N N . PRO A 1 119 ? -6.491 -10.612 -6.176 1.00 33.19 119 PRO A N 1
ATOM 912 C CA . PRO A 1 119 ? -7.053 -9.500 -5.421 1.00 33.19 119 PRO A CA 1
ATOM 913 C C . PRO A 1 119 ? -7.006 -9.816 -3.923 1.00 33.19 119 PRO A C 1
ATOM 915 O O . PRO A 1 119 ? -7.487 -10.854 -3.473 1.00 33.19 119 PRO A O 1
ATOM 918 N N . ILE A 1 120 ? -6.442 -8.895 -3.150 1.00 47.00 120 ILE A N 1
ATOM 919 C CA . ILE A 1 120 ? -6.411 -8.959 -1.692 1.00 47.00 120 ILE A CA 1
ATOM 920 C C . ILE A 1 120 ? -7.582 -8.159 -1.135 1.00 47.00 120 ILE A C 1
ATOM 922 O O . ILE A 1 120 ? -7.726 -6.975 -1.438 1.00 47.00 120 ILE A O 1
ATOM 926 N N . ALA A 1 121 ? -8.397 -8.802 -0.301 1.00 41.84 121 ALA A N 1
ATOM 927 C CA . ALA A 1 121 ? -9.417 -8.133 0.495 1.00 41.84 121 ALA A CA 1
ATOM 928 C C . ALA A 1 121 ? -8.869 -7.856 1.903 1.00 41.84 121 ALA A C 1
ATOM 930 O O . ALA A 1 121 ? -8.404 -8.767 2.587 1.00 41.84 121 ALA A O 1
ATOM 931 N N . ILE A 1 122 ? -8.923 -6.591 2.317 1.00 53.75 122 ILE A N 1
ATOM 932 C CA . ILE A 1 122 ? -8.634 -6.145 3.685 1.00 53.75 122 ILE A CA 1
ATOM 933 C C . ILE A 1 122 ? -9.886 -6.415 4.529 1.00 53.75 122 ILE A C 1
ATOM 935 O O . ILE A 1 122 ? -10.992 -6.071 4.108 1.00 53.75 122 ILE A O 1
ATOM 939 N N . ILE A 1 123 ? -9.730 -7.033 5.702 1.00 54.88 123 ILE A N 1
ATOM 940 C CA . ILE A 1 123 ? -10.853 -7.295 6.614 1.00 54.88 123 ILE A CA 1
ATOM 941 C C . ILE A 1 123 ? -11.100 -6.050 7.472 1.00 54.88 123 ILE A C 1
ATOM 943 O O . ILE A 1 123 ? -10.181 -5.554 8.126 1.00 54.88 123 ILE A O 1
ATOM 947 N N . GLY A 1 124 ? -12.344 -5.562 7.486 1.00 54.22 124 GLY A N 1
ATOM 948 C CA . GLY A 1 124 ? -12.837 -4.607 8.481 1.00 54.22 124 GLY A CA 1
ATOM 949 C C . GLY A 1 124 ? -13.369 -5.351 9.707 1.00 54.22 124 GLY A C 1
ATOM 950 O O . GLY A 1 124 ? -14.167 -6.280 9.564 1.00 54.22 124 GLY A O 1
ATOM 951 N N . GLY A 1 125 ? -12.902 -4.983 10.901 1.00 51.88 125 GLY A N 1
ATOM 952 C CA . GLY A 1 125 ? -13.325 -5.604 12.154 1.00 51.88 125 GLY A CA 1
ATOM 953 C C . GLY A 1 125 ? -14.701 -5.155 12.592 1.00 51.88 125 GLY A C 1
ATOM 954 O O . GLY A 1 125 ? -14.942 -3.963 12.709 1.00 51.88 125 GLY A O 1
ATOM 955 N N . ALA A 1 126 ? -15.596 -6.092 12.884 1.00 52.19 126 ALA A N 1
ATOM 956 C CA . ALA A 1 126 ? -16.884 -5.777 13.481 1.00 52.19 126 ALA A CA 1
ATOM 957 C C . ALA A 1 126 ? -17.186 -6.735 14.630 1.00 52.19 126 ALA A C 1
ATOM 959 O O . ALA A 1 126 ? -17.043 -7.950 14.499 1.00 52.19 126 ALA A O 1
ATOM 960 N N . VAL A 1 127 ? -17.601 -6.168 15.760 1.00 49.22 127 VAL A N 1
ATOM 961 C CA . VAL A 1 127 ? -17.944 -6.908 16.973 1.00 49.22 127 VAL A CA 1
ATOM 962 C C . VAL A 1 127 ? -19.458 -7.067 17.037 1.00 49.22 127 VAL A C 1
ATOM 964 O O . VAL A 1 127 ? -20.180 -6.076 17.135 1.00 49.22 127 VAL A O 1
ATOM 967 N N . VAL A 1 128 ? -19.930 -8.315 16.996 1.00 49.22 128 VAL A N 1
ATOM 968 C CA . VAL A 1 128 ? -21.344 -8.652 17.201 1.00 49.22 128 VAL A CA 1
ATOM 969 C C . VAL A 1 128 ? -21.559 -8.940 18.677 1.00 49.22 128 VAL A C 1
ATOM 971 O O . VAL A 1 128 ? -20.990 -9.890 19.214 1.00 49.22 128 VAL A O 1
ATOM 974 N N . ILE A 1 129 ? -22.416 -8.149 19.312 1.00 50.81 129 ILE A N 1
ATOM 975 C CA . ILE A 1 129 ? -22.869 -8.405 20.670 1.00 50.81 129 ILE A CA 1
ATOM 976 C C . ILE A 1 129 ? -24.346 -8.773 20.622 1.00 50.81 129 ILE A C 1
ATOM 978 O O . ILE A 1 129 ? -25.196 -7.921 20.382 1.00 50.81 129 ILE A O 1
ATOM 982 N N . ALA A 1 130 ? -24.652 -10.055 20.816 1.00 44.34 130 ALA A N 1
ATOM 983 C CA . ALA A 1 130 ? -26.028 -10.512 20.919 1.00 44.34 130 ALA A CA 1
ATOM 984 C C . ALA A 1 130 ? -26.557 -10.215 22.326 1.00 44.34 130 ALA A C 1
ATOM 986 O O . ALA A 1 130 ? -26.066 -10.773 23.303 1.00 44.34 130 ALA A O 1
ATOM 987 N N . THR A 1 131 ? -27.565 -9.356 22.435 1.00 48.50 131 THR A N 1
ATOM 988 C CA . THR A 1 131 ? -28.421 -9.284 23.622 1.00 48.50 131 THR A CA 1
ATOM 989 C C . THR A 1 131 ? -29.588 -10.231 23.378 1.00 48.50 131 THR A C 1
ATOM 991 O O . THR A 1 131 ? -30.150 -10.240 22.286 1.00 48.50 131 THR A O 1
ATOM 994 N N . GLY A 1 132 ? -29.904 -11.109 24.332 1.00 44.50 132 GLY A N 1
ATOM 995 C CA . GLY A 1 132 ? -30.872 -12.198 24.142 1.00 44.50 132 GLY A CA 1
ATOM 996 C C . GLY A 1 132 ? -32.210 -11.788 23.492 1.00 44.50 132 GLY A C 1
ATOM 997 O O . GLY A 1 132 ? -32.607 -10.620 23.496 1.00 44.50 132 GLY A O 1
ATOM 998 N N . ALA A 1 133 ? -32.916 -12.777 22.931 1.00 38.09 133 ALA A N 1
ATOM 999 C CA . ALA A 1 133 ? -34.155 -12.584 22.175 1.00 38.09 133 ALA A CA 1
ATOM 1000 C C . ALA A 1 133 ? -35.175 -11.695 22.922 1.00 38.09 133 ALA A C 1
ATOM 1002 O O . ALA A 1 133 ? -35.634 -12.053 24.004 1.00 38.09 133 ALA A O 1
ATOM 1003 N N . GLY A 1 134 ? -35.542 -10.550 22.327 1.00 39.28 134 GLY A N 1
ATOM 1004 C CA . GLY A 1 134 ? -36.596 -9.653 22.829 1.00 39.28 134 GLY A CA 1
ATOM 1005 C C . GLY A 1 134 ? -36.155 -8.264 23.312 1.00 39.28 134 GLY A C 1
ATOM 1006 O O . GLY A 1 134 ? -37.010 -7.489 23.732 1.00 39.28 134 GLY A O 1
ATOM 1007 N N . THR A 1 135 ? -34.868 -7.904 23.240 1.00 44.56 135 THR A N 1
ATOM 1008 C CA . THR A 1 135 ? -34.403 -6.542 23.575 1.00 44.56 135 THR A CA 1
ATOM 1009 C C . THR A 1 135 ? -34.389 -5.620 22.336 1.00 44.56 135 THR A C 1
ATOM 1011 O O . THR A 1 135 ? -33.745 -5.962 21.348 1.00 44.56 135 THR A O 1
ATOM 1014 N N . PRO A 1 136 ? -35.077 -4.453 22.343 1.00 38.09 136 PRO A N 1
ATOM 1015 C CA . PRO A 1 136 ? -35.149 -3.538 21.192 1.00 38.09 136 PRO A CA 1
ATOM 1016 C C . PRO A 1 136 ? -33.930 -2.608 21.015 1.00 38.09 136 PRO A C 1
ATOM 1018 O O . PRO A 1 136 ? -33.942 -1.745 20.140 1.00 38.09 136 PRO A O 1
ATOM 1021 N N . LEU A 1 137 ? -32.888 -2.744 21.837 1.00 41.28 137 LEU A N 1
ATOM 1022 C CA . LEU A 1 137 ? -31.660 -1.941 21.773 1.00 41.28 137 LEU A CA 1
ATOM 1023 C C . LEU A 1 137 ? -30.613 -2.778 21.019 1.00 41.28 137 LEU A C 1
ATOM 1025 O O . LEU A 1 137 ? -30.254 -3.848 21.482 1.00 41.28 137 LEU A O 1
ATOM 1029 N N . GLY A 1 138 ? -30.097 -2.438 19.842 1.00 39.84 138 GLY A N 1
ATOM 1030 C CA . GLY A 1 138 ? -29.980 -1.136 19.190 1.00 39.84 138 GLY A CA 1
ATOM 1031 C C . GLY A 1 138 ? -28.632 -0.977 18.468 1.00 39.84 138 GLY A C 1
ATOM 1032 O O . GLY A 1 138 ? -28.462 -0.021 17.724 1.00 39.84 138 GLY A O 1
ATOM 1033 N N . VAL A 1 139 ? -27.680 -1.912 18.617 1.00 43.75 139 VAL A N 1
ATOM 1034 C CA . VAL A 1 139 ? -26.419 -1.885 17.853 1.00 43.75 139 VAL A CA 1
ATOM 1035 C C . VAL A 1 139 ? -26.071 -3.281 17.335 1.00 43.75 139 VAL A C 1
ATOM 1037 O O . VAL A 1 139 ? -25.344 -4.047 17.959 1.00 43.75 139 VAL A O 1
ATOM 1040 N N . ALA A 1 140 ? -26.594 -3.609 16.154 1.00 38.81 140 ALA A N 1
ATOM 1041 C CA . ALA A 1 140 ? -26.078 -4.697 15.333 1.00 38.81 140 ALA A CA 1
ATOM 1042 C C . ALA A 1 140 ? -24.913 -4.155 14.487 1.00 38.81 140 ALA A C 1
ATOM 1044 O O . ALA A 1 140 ? -25.138 -3.380 13.559 1.00 38.81 140 ALA A O 1
ATOM 1045 N N . LEU A 1 141 ? -23.670 -4.540 14.792 1.00 44.00 141 LEU A N 1
ATOM 1046 C CA . LEU A 1 141 ? -22.513 -4.251 13.935 1.00 44.00 141 LEU A CA 1
ATOM 1047 C C . LEU A 1 141 ? -22.170 -5.507 13.127 1.00 44.00 141 LEU A C 1
ATOM 1049 O O . LEU A 1 141 ? -21.759 -6.531 13.664 1.00 44.00 141 LEU A O 1
ATOM 1053 N N . ILE A 1 142 ? -22.451 -5.409 11.827 1.00 41.44 142 ILE A N 1
ATOM 1054 C CA . ILE A 1 142 ? -22.486 -6.476 10.821 1.00 41.44 142 ILE A CA 1
ATOM 1055 C C . ILE A 1 142 ? -21.140 -7.201 10.705 1.00 41.44 142 ILE A C 1
ATOM 1057 O O . ILE A 1 142 ? -20.097 -6.569 10.617 1.00 41.44 142 ILE A O 1
ATOM 1061 N N . ALA A 1 143 ? -21.215 -8.534 10.675 1.00 38.41 143 ALA A N 1
ATOM 1062 C CA . ALA A 1 143 ? -20.126 -9.506 10.707 1.00 38.41 143 ALA A CA 1
ATOM 1063 C C . ALA A 1 143 ? -18.913 -9.183 9.813 1.00 38.41 143 ALA A C 1
ATOM 1065 O O . ALA A 1 143 ? -19.051 -8.909 8.619 1.00 38.41 143 ALA A O 1
ATOM 1066 N N . GLY A 1 144 ? -17.718 -9.317 10.406 1.00 41.78 144 GLY A N 1
ATOM 1067 C CA . GLY A 1 144 ? -16.431 -9.260 9.719 1.00 41.78 144 GLY A CA 1
ATOM 1068 C C . GLY A 1 144 ? -16.392 -10.220 8.530 1.00 41.78 144 GLY A C 1
ATOM 1069 O O . GLY A 1 144 ? -16.596 -11.427 8.673 1.00 41.78 144 GLY A O 1
ATOM 1070 N N . GLY A 1 145 ? -16.164 -9.667 7.339 1.00 37.78 145 GLY A N 1
ATOM 1071 C CA . GLY A 1 145 ? -16.061 -10.443 6.111 1.00 37.78 145 GLY A CA 1
ATOM 1072 C C . GLY A 1 145 ? -14.833 -11.346 6.156 1.00 37.78 145 GLY A C 1
ATOM 1073 O O . GLY A 1 145 ? -13.708 -10.864 6.273 1.00 37.78 145 GLY A O 1
ATOM 1074 N N . ALA A 1 146 ? -15.033 -12.658 6.041 1.00 37.78 146 ALA A N 1
ATOM 1075 C CA . ALA A 1 146 ? -13.938 -13.589 5.813 1.00 37.78 146 ALA A CA 1
ATOM 1076 C C . ALA A 1 146 ? -13.306 -13.283 4.444 1.00 37.78 146 ALA A C 1
ATOM 1078 O O . ALA A 1 146 ? -13.898 -13.562 3.401 1.00 37.78 146 ALA A O 1
ATOM 1079 N N . ALA A 1 147 ? -12.104 -12.704 4.433 1.00 40.34 147 ALA A N 1
ATOM 1080 C CA . ALA A 1 147 ? -11.325 -12.577 3.208 1.00 40.34 147 ALA A CA 1
ATOM 1081 C C . ALA A 1 147 ? -10.809 -13.965 2.798 1.00 40.34 147 ALA A C 1
ATOM 1083 O O . ALA A 1 147 ? -10.021 -14.587 3.515 1.00 40.34 147 ALA A O 1
ATOM 1084 N N . ALA A 1 148 ? -11.249 -14.462 1.641 1.00 40.12 148 ALA A N 1
ATOM 1085 C CA . ALA A 1 148 ? -10.652 -15.635 1.017 1.00 40.12 148 ALA A CA 1
ATOM 1086 C C . ALA A 1 148 ? -9.272 -15.247 0.463 1.00 40.12 148 ALA A C 1
ATOM 1088 O O . ALA A 1 148 ? -9.180 -14.531 -0.531 1.00 40.12 148 ALA A O 1
ATOM 1089 N N . VAL A 1 149 ? -8.199 -15.704 1.111 1.00 50.41 149 VAL A N 1
ATOM 1090 C CA . VAL A 1 149 ? -6.828 -15.530 0.611 1.00 50.41 149 VAL A CA 1
ATOM 1091 C C . VAL A 1 149 ? -6.432 -16.800 -0.139 1.00 50.41 149 VAL A C 1
ATOM 1093 O O . VAL A 1 149 ? -6.293 -17.870 0.456 1.00 50.41 149 VAL A O 1
ATOM 1096 N N . GLY A 1 150 ? -6.305 -16.701 -1.462 1.00 41.59 150 GLY A N 1
ATOM 1097 C CA . GLY A 1 150 ? -5.839 -17.796 -2.311 1.00 41.59 150 GLY A CA 1
ATOM 1098 C C . GLY A 1 150 ? -4.314 -17.904 -2.271 1.00 41.59 150 GLY A C 1
ATOM 1099 O O . GLY A 1 150 ? -3.638 -17.131 -2.939 1.00 41.59 150 GLY A O 1
ATOM 1100 N N . GLY A 1 151 ? -3.782 -18.859 -1.501 1.00 47.84 151 GLY A N 1
ATOM 1101 C CA . GLY A 1 151 ? -2.344 -19.164 -1.417 1.00 47.84 151 GLY A CA 1
ATOM 1102 C C . GLY A 1 151 ? -1.775 -18.952 -0.011 1.00 47.84 151 GLY A C 1
ATOM 1103 O O . GLY A 1 151 ? -1.445 -17.838 0.378 1.00 47.84 151 GLY A O 1
ATOM 1104 N N . GLY A 1 152 ? -1.684 -20.025 0.781 1.00 51.09 152 GLY A N 1
ATOM 1105 C CA . GLY A 1 152 ? -1.254 -19.952 2.180 1.00 51.09 152 GLY A CA 1
ATOM 1106 C C . GLY A 1 152 ? 0.265 -19.950 2.338 1.00 51.09 152 GLY A C 1
ATOM 1107 O O . GLY A 1 152 ? 0.900 -20.993 2.210 1.00 51.09 152 GLY A O 1
ATOM 1108 N N . THR A 1 153 ? 0.850 -18.806 2.691 1.00 58.00 153 THR A N 1
ATOM 1109 C CA . THR A 1 153 ? 2.150 -18.778 3.381 1.00 58.00 153 THR A CA 1
ATOM 1110 C C . THR A 1 153 ? 1.935 -19.086 4.870 1.00 58.00 153 THR A C 1
ATOM 1112 O O . THR A 1 153 ? 0.851 -18.837 5.406 1.00 58.00 153 THR A O 1
ATOM 1115 N N . ALA A 1 154 ? 2.949 -19.610 5.572 1.00 61.62 154 ALA A N 1
ATOM 1116 C CA . ALA A 1 154 ? 2.837 -19.933 7.003 1.00 61.62 154 ALA A CA 1
ATOM 1117 C C . ALA A 1 154 ? 2.370 -18.729 7.851 1.00 61.62 154 ALA A C 1
ATOM 1119 O O . ALA A 1 154 ? 1.587 -18.899 8.783 1.00 61.62 154 ALA A O 1
ATOM 1120 N N . GLY A 1 155 ? 2.783 -17.510 7.480 1.00 66.56 155 GLY A N 1
ATOM 1121 C CA . GLY A 1 155 ? 2.355 -16.272 8.137 1.00 66.56 155 GLY A CA 1
ATOM 1122 C C . GLY A 1 155 ? 0.854 -15.994 8.009 1.00 66.56 155 GLY A C 1
ATOM 1123 O O . GLY A 1 155 ? 0.218 -15.661 9.003 1.00 66.56 155 GLY A O 1
ATOM 1124 N N . ILE A 1 156 ? 0.264 -16.192 6.823 1.00 70.06 156 ILE A N 1
ATOM 1125 C CA . ILE A 1 156 ? -1.180 -15.985 6.596 1.00 70.06 156 ILE A CA 1
ATOM 1126 C C . ILE A 1 156 ? -2.006 -16.988 7.413 1.00 70.06 156 ILE A C 1
ATOM 1128 O O . ILE A 1 156 ? -3.012 -16.619 8.015 1.00 70.06 156 ILE A O 1
ATOM 1132 N N . VAL A 1 157 ? -1.569 -18.252 7.471 1.00 68.69 157 VAL A N 1
ATOM 1133 C CA . VAL A 1 157 ? -2.259 -19.302 8.241 1.00 68.69 157 VAL A CA 1
ATOM 1134 C C . VAL A 1 157 ? -2.229 -19.001 9.741 1.00 68.69 157 VAL A C 1
ATOM 1136 O O . VAL A 1 157 ? -3.259 -19.108 10.406 1.00 68.69 157 VAL A O 1
ATOM 1139 N N . LEU A 1 158 ? -1.070 -18.595 10.272 1.00 70.62 158 LEU A N 1
ATOM 1140 C CA . LEU A 1 158 ? -0.932 -18.215 11.681 1.00 70.62 158 LEU A CA 1
ATOM 1141 C C . LEU A 1 158 ? -1.791 -16.995 12.022 1.00 70.62 158 LEU A C 1
ATOM 1143 O O . LEU A 1 158 ? -2.524 -17.023 13.006 1.00 70.62 158 LEU A O 1
ATOM 1147 N N . ALA A 1 159 ? -1.765 -15.966 11.177 1.00 71.31 159 ALA A N 1
ATOM 1148 C CA . ALA A 1 159 ? -2.550 -14.758 11.387 1.00 71.31 159 ALA A CA 1
ATOM 1149 C C . ALA A 1 159 ? -4.063 -15.028 11.336 1.00 71.31 159 ALA A C 1
ATOM 1151 O O . ALA A 1 159 ? -4.815 -14.489 12.144 1.00 71.31 159 ALA A O 1
ATOM 1152 N N . LYS A 1 160 ? -4.515 -15.915 10.436 1.00 74.38 160 LYS A N 1
ATOM 1153 C CA . LYS A 1 160 ? -5.913 -16.363 10.402 1.00 74.38 160 LYS A CA 1
ATOM 1154 C C . LYS A 1 160 ? -6.310 -17.060 11.705 1.00 74.38 160 LYS A C 1
ATOM 1156 O O . LYS A 1 160 ? -7.364 -16.768 12.253 1.00 74.38 160 LYS A O 1
ATOM 1161 N N . LYS A 1 161 ? -5.447 -17.935 12.229 1.00 76.88 161 LYS A N 1
ATOM 1162 C CA . LYS A 1 161 ? -5.688 -18.627 13.502 1.00 76.88 161 LYS A CA 1
ATOM 1163 C C . LYS A 1 161 ? -5.803 -17.653 14.681 1.00 76.88 161 LYS A C 1
ATOM 1165 O O . LYS A 1 161 ? -6.644 -17.857 15.550 1.00 76.88 161 LYS A O 1
ATOM 1170 N N . GLU A 1 162 ? -4.975 -16.608 14.728 1.00 76.50 162 GLU A N 1
ATOM 1171 C CA . GLU A 1 162 ? -5.092 -15.555 15.750 1.00 76.50 162 GLU A CA 1
ATOM 1172 C C . GLU A 1 162 ? -6.433 -14.813 15.658 1.00 76.50 162 GLU A C 1
ATOM 1174 O O . GLU A 1 162 ? -7.072 -14.583 16.685 1.00 76.50 162 GLU A O 1
ATOM 1179 N N . LEU A 1 163 ? -6.890 -14.502 14.440 1.00 75.94 163 LEU A N 1
ATOM 1180 C CA . LEU A 1 163 ? -8.188 -13.869 14.197 1.00 75.94 163 LEU A CA 1
ATOM 1181 C C . LEU A 1 163 ? -9.356 -14.765 14.638 1.00 75.94 163 LEU A C 1
ATOM 1183 O O . LEU A 1 163 ? -10.241 -14.293 15.353 1.00 75.94 163 LEU A O 1
ATOM 1187 N N . ASP A 1 164 ? -9.329 -16.053 14.279 1.00 76.00 164 ASP A N 1
ATOM 1188 C CA . ASP A 1 164 ? -10.351 -17.034 14.673 1.00 76.00 164 ASP A CA 1
ATOM 1189 C C . ASP A 1 164 ? -10.435 -17.162 16.209 1.00 76.00 164 ASP A C 1
ATOM 1191 O O . ASP A 1 164 ? -11.524 -17.163 16.790 1.00 76.00 164 ASP A O 1
ATOM 1195 N N . ASN A 1 165 ? -9.283 -17.202 16.890 1.00 78.81 165 ASN A N 1
ATOM 1196 C CA . ASN A 1 165 ? -9.221 -17.249 18.353 1.00 78.81 165 ASN A CA 1
ATOM 1197 C C . ASN A 1 165 ? -9.814 -15.987 18.995 1.00 78.81 165 ASN A C 1
ATOM 1199 O O . ASN A 1 165 ? -10.600 -16.084 19.937 1.00 78.81 165 ASN A O 1
ATOM 1203 N N . ALA A 1 166 ? -9.462 -14.802 18.490 1.00 74.56 166 ALA A N 1
ATOM 1204 C CA . ALA A 1 166 ? -9.973 -13.554 19.042 1.00 74.56 166 ALA A CA 1
ATOM 1205 C C . ALA A 1 166 ? -11.489 -13.397 18.813 1.00 74.56 166 ALA A C 1
ATOM 1207 O O . ALA A 1 166 ? -12.198 -12.871 19.672 1.00 74.56 166 ALA A O 1
ATOM 1208 N N . GLN A 1 167 ? -12.008 -13.910 17.691 1.00 72.12 167 GLN A N 1
ATOM 1209 C CA . GLN A 1 167 ? -13.447 -13.962 17.428 1.00 72.12 167 GLN A CA 1
ATOM 1210 C C . GLN A 1 167 ? -14.178 -14.882 18.418 1.00 72.12 167 GLN A C 1
ATOM 1212 O O . GLN A 1 167 ? -15.249 -14.524 18.911 1.00 72.12 167 GLN A O 1
ATOM 1217 N N . ALA A 1 168 ? -13.597 -16.041 18.742 1.00 73.75 168 ALA A N 1
ATOM 1218 C CA . ALA A 1 168 ? -14.164 -16.966 19.720 1.00 73.75 168 ALA A CA 1
ATOM 1219 C C . ALA A 1 168 ? -14.225 -16.360 21.134 1.00 73.75 168 ALA A C 1
ATOM 1221 O O . ALA A 1 168 ? -15.205 -16.571 21.847 1.00 73.75 168 ALA A O 1
ATOM 1222 N N . GLU A 1 169 ? -13.218 -15.578 21.536 1.00 73.88 169 GLU A N 1
ATOM 1223 C CA . GLU A 1 169 ? -13.232 -14.874 22.825 1.00 73.88 169 GLU A CA 1
ATOM 1224 C C . GLU A 1 169 ? -14.350 -13.827 22.897 1.00 73.88 169 GLU A C 1
ATOM 1226 O O . GLU A 1 169 ? -15.081 -13.799 23.884 1.00 73.88 169 GLU A O 1
ATOM 1231 N N . ILE A 1 170 ? -14.570 -13.044 21.832 1.00 67.75 170 ILE A N 1
ATOM 1232 C CA . ILE A 1 170 ? -15.695 -12.092 21.760 1.00 67.75 170 ILE A CA 1
ATOM 1233 C C . ILE A 1 170 ? -17.057 -12.788 21.895 1.00 67.75 170 ILE A C 1
ATOM 1235 O O . ILE A 1 170 ? -17.956 -12.277 22.565 1.00 67.75 170 ILE A O 1
ATOM 1239 N N . GLN A 1 171 ? -17.229 -13.964 21.287 1.00 65.31 171 GLN A N 1
ATOM 1240 C CA . GLN A 1 171 ? -18.499 -14.694 21.356 1.00 65.31 171 GLN A CA 1
ATOM 1241 C C . GLN A 1 171 ? -18.851 -15.133 22.786 1.00 65.31 171 GLN A C 1
ATOM 1243 O O . GLN A 1 171 ? -20.032 -15.176 23.132 1.00 65.31 171 GLN A O 1
ATOM 1248 N N . LYS A 1 172 ? -17.858 -15.395 23.647 1.00 67.50 172 LYS A N 1
ATOM 1249 C CA . LYS A 1 172 ? -18.077 -15.864 25.028 1.00 67.50 172 LYS A CA 1
ATOM 1250 C C . LYS A 1 172 ? -18.705 -14.817 25.954 1.00 67.50 172 LYS A C 1
ATOM 1252 O O . LYS A 1 172 ? -19.281 -15.196 26.969 1.00 67.50 172 LYS A O 1
ATOM 1257 N N . ILE A 1 173 ? -18.631 -13.525 25.629 1.00 62.03 173 ILE A N 1
ATOM 1258 C CA . ILE A 1 173 ? -19.123 -12.450 26.516 1.00 62.03 173 ILE A CA 1
ATOM 1259 C C . ILE A 1 173 ? -20.620 -12.160 26.301 1.00 62.03 173 ILE A C 1
ATOM 1261 O O . ILE A 1 173 ? -21.249 -11.500 27.120 1.00 62.03 173 ILE A O 1
ATOM 1265 N N . THR A 1 174 ? -21.238 -12.713 25.250 1.00 54.72 174 THR A N 1
ATOM 1266 C CA . THR A 1 174 ? -22.612 -12.393 24.801 1.00 54.72 174 THR A CA 1
ATOM 1267 C C . THR A 1 174 ? -23.760 -12.856 25.718 1.00 54.72 174 THR A C 1
ATOM 1269 O O . THR A 1 174 ? -24.927 -12.651 25.402 1.00 54.72 174 THR A O 1
ATOM 1272 N N . GLY A 1 175 ? -23.475 -13.456 26.877 1.00 54.59 175 GLY A N 1
ATOM 1273 C CA . GLY A 1 175 ? -24.501 -14.066 27.731 1.00 54.59 175 GLY A CA 1
ATOM 1274 C C . GLY A 1 175 ? -25.325 -13.102 28.597 1.00 54.59 175 GLY A C 1
ATOM 1275 O O . GLY A 1 175 ? -26.486 -13.400 28.871 1.00 54.59 175 GLY A O 1
ATOM 1276 N N . GLN A 1 176 ? -24.758 -11.976 29.056 1.00 56.72 176 GLN A N 1
ATOM 1277 C CA . GLN A 1 176 ? -25.389 -11.068 30.037 1.00 56.72 176 GLN A CA 1
ATOM 1278 C C . GLN A 1 176 ? -24.822 -9.642 29.933 1.00 56.72 176 GLN A C 1
ATOM 1280 O O . GLN A 1 176 ? -24.069 -9.202 30.798 1.00 56.72 176 GLN A O 1
ATOM 1285 N N . ILE A 1 177 ? -25.143 -8.929 28.852 1.00 66.62 177 ILE A N 1
ATOM 1286 C CA . ILE A 1 177 ? -24.576 -7.601 28.581 1.00 66.62 177 ILE A CA 1
ATOM 1287 C C . ILE A 1 177 ? -25.575 -6.491 28.920 1.00 66.62 177 ILE A C 1
ATOM 1289 O O . ILE A 1 177 ? -26.745 -6.559 28.540 1.00 66.62 177 ILE A O 1
ATOM 1293 N N . THR A 1 178 ? -25.109 -5.467 29.638 1.00 71.81 178 THR A N 1
ATOM 1294 C CA . THR A 1 178 ? -25.894 -4.273 29.991 1.00 71.81 178 THR A CA 1
ATOM 1295 C C . THR A 1 178 ? -25.945 -3.268 28.834 1.00 71.81 178 THR A C 1
ATOM 1297 O O . THR A 1 178 ? -25.106 -3.283 27.934 1.00 71.81 178 THR A O 1
ATOM 1300 N N . THR A 1 179 ? -26.899 -2.332 28.853 1.00 70.75 179 THR A N 1
ATOM 1301 C CA . THR A 1 179 ? -26.969 -1.262 27.839 1.00 70.75 179 THR A CA 1
ATOM 1302 C C . THR A 1 179 ? -25.694 -0.412 27.800 1.00 70.75 179 THR A C 1
ATOM 1304 O O . THR A 1 179 ? -25.190 -0.117 26.720 1.00 70.75 179 THR A O 1
ATOM 1307 N N . ALA A 1 180 ? -25.119 -0.085 28.963 1.00 72.25 180 ALA A N 1
ATOM 1308 C CA . ALA A 1 180 ? -23.873 0.678 29.053 1.00 72.25 180 ALA A CA 1
ATOM 1309 C C . ALA A 1 180 ? -22.696 -0.070 28.400 1.00 72.25 180 ALA A C 1
ATOM 1311 O O . ALA A 1 180 ? -21.885 0.523 27.689 1.00 72.25 180 ALA A O 1
ATOM 1312 N N . GLN A 1 181 ? -22.631 -1.390 28.579 1.00 72.44 181 GLN A N 1
ATOM 1313 C CA . GLN A 1 181 ? -21.638 -2.234 27.920 1.00 72.44 181 GLN A CA 1
ATOM 1314 C C . GLN A 1 181 ? -21.825 -2.274 26.390 1.00 72.44 181 GLN A C 1
ATOM 1316 O O . GLN A 1 181 ? -20.829 -2.240 25.668 1.00 72.44 181 GLN A O 1
ATOM 1321 N N . LEU A 1 182 ? -23.063 -2.273 25.873 1.00 71.62 182 LEU A N 1
ATOM 1322 C CA . LEU A 1 182 ? -23.330 -2.190 24.424 1.00 71.62 182 LEU A CA 1
ATOM 1323 C C . LEU A 1 182 ? -22.869 -0.866 23.814 1.00 71.62 182 LEU A C 1
ATOM 1325 O O . LEU A 1 182 ? -22.235 -0.857 22.758 1.00 71.62 182 LEU A O 1
ATOM 1329 N N . GLU A 1 183 ? -23.182 0.249 24.470 1.00 72.38 183 GLU A N 1
ATOM 1330 C CA . GLU A 1 183 ? -22.801 1.583 24.004 1.00 72.38 183 GLU A CA 1
ATOM 1331 C C . GLU A 1 183 ? -21.279 1.736 23.985 1.00 72.38 183 GLU A C 1
ATOM 1333 O O . GLU A 1 183 ? -20.706 2.144 22.970 1.00 72.38 183 GLU A O 1
ATOM 1338 N N . VAL A 1 184 ? -20.599 1.317 25.060 1.00 76.12 184 VAL A N 1
ATOM 1339 C CA . VAL A 1 184 ? -19.132 1.331 25.102 1.00 76.12 184 VAL A CA 1
ATOM 1340 C C . VAL A 1 184 ? -18.533 0.385 24.071 1.00 76.12 184 VAL A C 1
ATOM 1342 O O . VAL A 1 184 ? -17.515 0.722 23.467 1.00 76.12 184 VAL A O 1
ATOM 1345 N N . ALA A 1 185 ? -19.140 -0.771 23.817 1.00 72.62 185 ALA A N 1
ATOM 1346 C CA . ALA A 1 185 ? -18.656 -1.679 22.790 1.00 72.62 185 ALA A CA 1
ATOM 1347 C C . ALA A 1 185 ? -18.748 -1.088 21.382 1.00 72.62 185 ALA A C 1
ATOM 1349 O O . ALA A 1 185 ? -17.779 -1.170 20.627 1.00 72.62 185 ALA A O 1
ATOM 1350 N N . GLY A 1 186 ? -19.874 -0.457 21.041 1.00 72.50 186 GLY A N 1
ATOM 1351 C CA . GLY A 1 186 ? -20.043 0.252 19.774 1.00 72.50 186 GLY A CA 1
ATOM 1352 C C . GLY A 1 186 ? -19.021 1.379 19.617 1.00 72.50 186 GLY A C 1
ATOM 1353 O O . GLY A 1 186 ? -18.317 1.440 18.609 1.00 72.50 186 GLY A O 1
ATOM 1354 N N . LEU A 1 187 ? -18.869 2.213 20.651 1.00 76.69 187 LEU A N 1
ATOM 1355 C CA . LEU A 1 187 ? -17.892 3.306 20.677 1.00 76.69 187 LEU A CA 1
ATOM 1356 C C . LEU A 1 187 ? -16.450 2.804 20.567 1.00 76.69 187 LEU A C 1
ATOM 1358 O O . LEU A 1 187 ? -15.665 3.338 19.785 1.00 76.69 187 LEU A O 1
ATOM 1362 N N . THR A 1 188 ? -16.101 1.758 21.316 1.00 77.62 188 THR A N 1
ATOM 1363 C CA . THR A 1 188 ? -14.764 1.151 21.289 1.00 77.62 188 THR A CA 1
ATOM 1364 C C . THR A 1 188 ? -14.481 0.563 19.917 1.00 77.62 188 THR A C 1
ATOM 1366 O O . THR A 1 188 ? -13.422 0.815 19.361 1.00 77.62 188 THR A O 1
ATOM 1369 N N . ASN A 1 189 ? -15.441 -0.145 19.323 1.00 73.75 189 ASN A N 1
ATOM 1370 C CA . ASN A 1 189 ? -15.269 -0.730 18.002 1.00 73.75 189 ASN A CA 1
ATOM 1371 C C . ASN A 1 189 ? -15.024 0.343 16.925 1.00 73.75 189 ASN A C 1
ATOM 1373 O O . ASN A 1 189 ? -14.076 0.222 16.155 1.00 73.75 189 ASN A O 1
ATOM 1377 N N . ILE A 1 190 ? -15.818 1.420 16.902 1.00 76.31 190 ILE A N 1
ATOM 1378 C CA . ILE A 1 190 ? -15.619 2.527 15.951 1.00 76.31 190 ILE A CA 1
ATOM 1379 C C . ILE A 1 190 ? -14.252 3.185 16.175 1.00 76.31 190 ILE A C 1
ATOM 1381 O O . ILE A 1 190 ? -13.499 3.372 15.220 1.00 76.31 190 ILE A O 1
ATOM 1385 N N . LYS A 1 191 ? -13.894 3.466 17.435 1.00 79.56 191 LYS A N 1
ATOM 1386 C CA . LYS A 1 191 ? -12.604 4.067 17.804 1.00 79.56 191 LYS A CA 1
ATOM 1387 C C . LYS A 1 191 ? -11.458 3.226 17.259 1.00 79.56 191 LYS A C 1
ATOM 1389 O O . LYS A 1 191 ? -10.607 3.732 16.529 1.00 79.56 191 LYS A O 1
ATOM 1394 N N . THR A 1 192 ? -11.462 1.936 17.560 1.00 76.44 192 THR A N 1
ATOM 1395 C CA . THR A 1 192 ? -10.368 1.053 17.178 1.00 76.44 192 THR A CA 1
ATOM 1396 C C . THR A 1 192 ? -10.321 0.817 15.660 1.00 76.44 192 THR A C 1
ATOM 1398 O O . THR A 1 192 ? -9.239 0.811 15.076 1.00 76.44 192 THR A O 1
ATOM 1401 N N . GLN A 1 193 ? -11.468 0.742 14.974 1.00 73.69 193 GLN A N 1
ATOM 1402 C CA . GLN A 1 193 ? -11.510 0.676 13.507 1.00 73.69 193 GLN A CA 1
ATOM 1403 C C . GLN A 1 193 ? -10.918 1.922 12.837 1.00 73.69 193 GLN A C 1
ATOM 1405 O O . GLN A 1 193 ? -10.176 1.795 11.861 1.00 73.69 193 GLN A O 1
ATOM 1410 N N . THR A 1 194 ? -11.210 3.122 13.349 1.00 77.88 194 THR A N 1
ATOM 1411 C CA . THR A 1 194 ? -10.637 4.365 12.800 1.00 77.88 194 THR A CA 1
ATOM 1412 C C . THR A 1 194 ? -9.115 4.434 12.979 1.00 77.88 194 THR A C 1
ATOM 1414 O O . THR A 1 194 ? -8.398 4.829 12.051 1.00 77.88 194 THR A O 1
ATOM 1417 N N . GLU A 1 195 ? -8.598 3.937 14.110 1.00 80.44 195 GLU A N 1
ATOM 1418 C CA . GLU A 1 195 ? -7.156 3.788 14.349 1.00 80.44 195 GLU A CA 1
ATOM 1419 C C . GLU A 1 195 ? -6.520 2.814 13.343 1.00 80.44 195 GLU A C 1
ATOM 1421 O O . GLU A 1 195 ? -5.479 3.117 12.754 1.00 80.44 195 GLU A O 1
ATOM 1426 N N . TYR A 1 196 ? -7.158 1.677 13.056 1.00 75.19 196 TYR A N 1
ATOM 1427 C CA . TYR A 1 196 ? -6.614 0.745 12.065 1.00 75.19 196 TYR A CA 1
ATOM 1428 C C . TYR A 1 196 ? -6.697 1.199 10.642 1.00 75.19 196 TYR A C 1
ATOM 1430 O O . TYR A 1 196 ? -5.780 0.894 9.883 1.00 75.19 196 TYR A O 1
ATOM 1438 N N . LEU A 1 197 ? -7.767 1.885 10.255 1.00 74.56 197 LEU A N 1
ATOM 1439 C CA . LEU A 1 197 ? -7.848 2.411 8.907 1.00 74.56 197 LEU A CA 1
ATOM 1440 C C . LEU A 1 197 ? -6.667 3.357 8.669 1.00 74.56 197 LEU A C 1
ATOM 1442 O O . LEU A 1 197 ? -5.972 3.220 7.666 1.00 74.56 197 LEU A O 1
ATOM 1446 N N . THR A 1 198 ? -6.363 4.214 9.648 1.00 79.50 198 THR A N 1
ATOM 1447 C CA . THR A 1 198 ? -5.186 5.093 9.623 1.00 79.50 198 THR A CA 1
ATOM 1448 C C . THR A 1 198 ? -3.881 4.294 9.470 1.00 79.50 198 THR A C 1
ATOM 1450 O O . THR A 1 198 ? -3.136 4.530 8.519 1.00 79.50 198 THR A O 1
ATOM 1453 N N . ASN A 1 199 ? -3.644 3.284 10.316 1.00 77.38 199 ASN A N 1
ATOM 1454 C CA . ASN A 1 199 ? -2.431 2.447 10.259 1.00 77.38 199 ASN A CA 1
ATOM 1455 C C . ASN A 1 199 ? -2.307 1.636 8.952 1.00 77.38 199 ASN A C 1
ATOM 1457 O O . ASN A 1 199 ? -1.215 1.425 8.414 1.00 77.38 199 ASN A O 1
ATOM 1461 N N . THR A 1 200 ? -3.435 1.168 8.419 1.00 74.75 200 THR A N 1
ATOM 1462 C CA . THR A 1 200 ? -3.490 0.411 7.162 1.00 74.75 200 THR A CA 1
ATOM 1463 C C . THR A 1 200 ? -3.145 1.315 5.983 1.00 74.75 200 THR A C 1
ATOM 1465 O O . THR A 1 200 ? -2.409 0.894 5.089 1.00 74.75 200 THR A O 1
ATOM 1468 N N . ILE A 1 201 ? -3.602 2.574 5.996 1.00 79.81 201 ILE A N 1
ATOM 1469 C CA . ILE A 1 201 ? -3.211 3.558 4.984 1.00 79.81 201 ILE A CA 1
ATOM 1470 C C . ILE A 1 201 ? -1.703 3.840 5.058 1.00 79.81 201 ILE A C 1
ATOM 1472 O O . ILE A 1 201 ? -1.061 3.873 4.012 1.00 79.81 201 ILE A O 1
ATOM 1476 N N . ASP A 1 202 ? -1.107 3.968 6.249 1.00 81.94 202 ASP A N 1
ATOM 1477 C CA . ASP A 1 202 ? 0.352 4.143 6.390 1.00 81.94 202 ASP A CA 1
ATOM 1478 C C . ASP A 1 202 ? 1.144 2.944 5.824 1.00 81.94 202 ASP A C 1
ATOM 1480 O O . ASP A 1 202 ? 2.168 3.112 5.150 1.00 81.94 202 ASP A O 1
ATOM 1484 N N . THR A 1 203 ? 0.635 1.725 6.020 1.00 78.12 203 THR A N 1
ATOM 1485 C CA . THR A 1 203 ? 1.220 0.509 5.430 1.00 78.12 203 THR A CA 1
ATOM 1486 C C . THR A 1 203 ? 1.118 0.535 3.900 1.00 78.12 203 THR A C 1
ATOM 1488 O O . THR A 1 203 ? 2.098 0.259 3.204 1.00 78.12 203 THR A O 1
ATOM 1491 N N . ALA A 1 204 ? -0.041 0.922 3.355 1.00 74.62 204 ALA A N 1
ATOM 1492 C CA . ALA A 1 204 ? -0.244 1.064 1.914 1.00 74.62 204 ALA A CA 1
ATOM 1493 C C . ALA A 1 204 ? 0.655 2.154 1.303 1.00 74.62 204 ALA A C 1
ATOM 1495 O O . ALA A 1 204 ? 1.237 1.938 0.239 1.00 74.62 204 ALA A O 1
ATOM 1496 N N . ILE A 1 205 ? 0.826 3.290 1.991 1.00 83.31 205 ILE A N 1
ATOM 1497 C CA . ILE A 1 205 ? 1.762 4.356 1.609 1.00 83.31 205 ILE A CA 1
ATOM 1498 C C . ILE A 1 205 ? 3.180 3.791 1.501 1.00 83.31 205 ILE A C 1
ATOM 1500 O O . ILE A 1 205 ? 3.829 3.990 0.477 1.00 83.31 205 ILE A O 1
ATOM 1504 N N . THR A 1 206 ? 3.635 3.035 2.503 1.00 81.44 206 THR A N 1
ATOM 1505 C CA . THR A 1 206 ? 4.978 2.432 2.509 1.00 81.44 206 THR A CA 1
ATOM 1506 C C . THR A 1 206 ? 5.169 1.460 1.342 1.00 81.44 206 THR A C 1
ATOM 1508 O O . THR A 1 206 ? 6.171 1.520 0.627 1.00 81.44 206 THR A O 1
ATOM 1511 N N . ALA A 1 207 ? 4.193 0.582 1.093 1.00 77.44 207 ALA A N 1
ATOM 1512 C CA . ALA A 1 207 ? 4.240 -0.352 -0.031 1.00 77.44 207 ALA A CA 1
ATOM 1513 C C . ALA A 1 207 ? 4.296 0.379 -1.387 1.00 77.44 207 ALA A C 1
ATOM 1515 O O . ALA A 1 207 ? 5.095 0.025 -2.255 1.00 77.44 207 ALA A O 1
ATOM 1516 N N . LEU A 1 208 ? 3.497 1.434 -1.563 1.00 81.38 208 LEU A N 1
ATOM 1517 C CA . LEU A 1 208 ? 3.497 2.244 -2.782 1.00 81.38 208 LEU A CA 1
ATOM 1518 C C . LEU A 1 208 ? 4.784 3.059 -2.949 1.00 81.38 208 LEU A C 1
ATOM 1520 O O . LEU A 1 208 ? 5.281 3.173 -4.067 1.00 81.38 208 LEU A O 1
ATOM 1524 N N . GLN A 1 209 ? 5.377 3.562 -1.866 1.00 83.19 209 GLN A N 1
ATOM 1525 C CA . GLN A 1 209 ? 6.698 4.195 -1.903 1.00 83.19 209 GLN A CA 1
ATOM 1526 C C . GLN A 1 209 ? 7.776 3.211 -2.368 1.00 83.19 209 GLN A C 1
ATOM 1528 O O . GLN A 1 209 ? 8.605 3.569 -3.202 1.00 83.19 209 GLN A O 1
ATOM 1533 N N . ASN A 1 210 ? 7.730 1.955 -1.914 1.00 78.62 210 ASN A N 1
ATOM 1534 C CA . ASN A 1 210 ? 8.634 0.914 -2.408 1.00 78.62 210 ASN A CA 1
ATOM 1535 C C . ASN A 1 210 ? 8.445 0.654 -3.911 1.00 78.62 210 ASN A C 1
ATOM 1537 O O . ASN A 1 210 ? 9.431 0.539 -4.637 1.00 78.62 210 ASN A O 1
ATOM 1541 N N . ILE A 1 211 ? 7.201 0.630 -4.402 1.00 81.31 211 ILE A N 1
ATOM 1542 C CA . ILE A 1 211 ? 6.914 0.520 -5.842 1.00 81.31 211 ILE A CA 1
ATOM 1543 C C . ILE A 1 211 ? 7.453 1.741 -6.605 1.00 81.31 211 ILE A C 1
ATOM 1545 O O . ILE A 1 211 ? 8.070 1.581 -7.656 1.00 81.31 211 ILE A O 1
ATOM 1549 N N . SER A 1 212 ? 7.270 2.959 -6.085 1.00 83.31 212 SER A N 1
ATOM 1550 C CA . SER A 1 212 ? 7.833 4.178 -6.689 1.00 83.31 212 SER A CA 1
ATOM 1551 C C . SER A 1 212 ? 9.362 4.119 -6.769 1.00 83.31 212 SER A C 1
ATOM 1553 O O . SER A 1 212 ? 9.943 4.435 -7.810 1.00 83.31 212 SER A O 1
ATOM 1555 N N . ASN A 1 213 ? 10.019 3.627 -5.716 1.00 83.44 213 ASN A N 1
ATOM 1556 C CA . ASN A 1 213 ? 11.466 3.421 -5.696 1.00 83.44 213 ASN A CA 1
ATOM 1557 C C . ASN A 1 213 ? 11.912 2.401 -6.753 1.00 83.44 213 ASN A C 1
ATOM 1559 O O . ASN A 1 213 ? 12.914 2.630 -7.425 1.00 83.44 213 ASN A O 1
ATOM 1563 N N . GLN A 1 214 ? 11.158 1.318 -6.967 1.00 85.00 214 GLN A N 1
ATOM 1564 C CA . GLN A 1 214 ? 11.452 0.368 -8.046 1.00 85.00 214 GLN A CA 1
ATOM 1565 C C . GLN A 1 214 ? 11.343 1.017 -9.432 1.00 85.00 214 GLN A C 1
ATOM 1567 O O . GLN A 1 214 ? 12.242 0.836 -10.255 1.00 85.00 214 GLN A O 1
ATOM 1572 N N . TRP A 1 215 ? 10.302 1.820 -9.684 1.00 86.25 215 TRP A N 1
ATOM 1573 C CA . TRP A 1 215 ? 10.202 2.585 -10.932 1.00 86.25 215 TRP A CA 1
ATOM 1574 C C . TRP A 1 215 ? 11.366 3.564 -11.093 1.00 86.25 215 TRP A C 1
ATOM 1576 O O . TRP A 1 215 ? 11.924 3.662 -12.182 1.00 86.25 215 TRP A O 1
ATOM 1586 N N . TYR A 1 216 ? 11.783 4.242 -10.021 1.00 87.81 216 TYR A N 1
ATOM 1587 C CA . TYR A 1 216 ? 12.958 5.115 -10.038 1.00 87.81 216 TYR A CA 1
ATOM 1588 C C . TYR A 1 216 ? 14.236 4.355 -10.410 1.00 87.81 216 TYR A C 1
ATOM 1590 O O . TYR A 1 216 ? 14.953 4.764 -11.322 1.00 87.81 216 TYR A O 1
ATOM 1598 N N . THR A 1 217 ? 14.511 3.225 -9.753 1.00 86.50 217 THR A N 1
ATOM 1599 C CA . THR A 1 217 ? 15.678 2.388 -10.059 1.00 86.50 217 THR A CA 1
ATOM 1600 C C . THR A 1 217 ? 15.653 1.906 -11.506 1.00 86.50 217 THR A C 1
ATOM 1602 O O . THR A 1 217 ? 16.679 1.956 -12.183 1.00 86.50 217 THR A O 1
ATOM 1605 N N . MET A 1 218 ? 14.491 1.477 -12.004 1.00 86.94 218 MET A N 1
ATOM 1606 C CA . MET A 1 218 ? 14.350 1.042 -13.391 1.00 86.94 218 MET A CA 1
ATOM 1607 C C . MET A 1 218 ? 14.566 2.201 -14.371 1.00 86.94 218 MET A C 1
ATOM 1609 O O . MET A 1 218 ? 15.309 2.047 -15.334 1.00 86.94 218 MET A O 1
ATOM 1613 N N . GLY A 1 219 ? 14.008 3.383 -14.097 1.00 88.62 219 GLY A N 1
ATOM 1614 C CA . GLY A 1 219 ? 14.209 4.583 -14.914 1.00 88.62 219 GLY A CA 1
ATOM 1615 C C . GLY A 1 219 ? 15.678 4.998 -14.983 1.00 88.62 219 GLY A C 1
ATOM 1616 O O . GLY A 1 219 ? 16.188 5.289 -16.062 1.00 88.62 219 GLY A O 1
ATOM 1617 N N . SER A 1 220 ? 16.393 4.933 -13.857 1.00 89.88 220 SER A N 1
ATOM 1618 C CA . SER A 1 220 ? 17.837 5.189 -13.803 1.00 89.88 220 SER A CA 1
ATOM 1619 C C . SER A 1 220 ? 18.634 4.196 -14.652 1.00 89.88 220 SER A C 1
ATOM 1621 O O . SER A 1 220 ? 19.489 4.624 -15.422 1.00 89.88 220 SER A O 1
ATOM 1623 N N . LYS A 1 221 ? 18.315 2.893 -14.594 1.00 86.94 221 LYS A N 1
ATOM 1624 C CA . LYS A 1 221 ? 18.947 1.879 -15.458 1.00 86.94 221 LYS A CA 1
ATOM 1625 C C . LYS A 1 221 ? 18.703 2.155 -16.944 1.00 86.94 221 LYS A C 1
ATOM 1627 O O . LYS A 1 221 ? 19.644 2.103 -17.726 1.00 86.94 221 LYS A O 1
ATOM 1632 N N . TYR A 1 222 ? 17.474 2.512 -17.326 1.00 89.25 222 TYR A N 1
ATOM 1633 C CA . TYR A 1 222 ? 17.151 2.881 -18.710 1.00 89.25 222 TYR A CA 1
ATOM 1634 C C . TYR A 1 222 ? 17.894 4.137 -19.173 1.00 89.25 222 TYR A C 1
ATOM 1636 O O . TYR A 1 222 ? 18.344 4.194 -20.314 1.00 89.25 222 TYR A O 1
ATOM 1644 N N . ASN A 1 223 ? 18.054 5.135 -18.303 1.00 89.31 223 ASN A N 1
ATOM 1645 C CA . ASN A 1 223 ? 18.832 6.330 -18.623 1.00 89.31 223 ASN A CA 1
ATOM 1646 C C . ASN A 1 223 ? 20.319 6.004 -18.817 1.00 89.31 223 ASN A C 1
ATOM 1648 O O . ASN A 1 223 ? 20.919 6.490 -19.772 1.00 89.31 223 ASN A O 1
ATOM 1652 N N . SER A 1 224 ? 20.901 5.151 -17.968 1.00 88.31 224 SER A N 1
ATOM 1653 C CA . SER A 1 224 ? 22.271 4.657 -18.160 1.00 88.31 224 SER A CA 1
ATOM 1654 C C . SER A 1 224 ? 22.412 3.860 -19.458 1.00 88.31 224 SER A C 1
ATOM 1656 O O . SER A 1 224 ? 23.360 4.077 -20.205 1.00 88.31 224 SER A O 1
ATOM 1658 N N . LEU A 1 225 ? 21.442 2.998 -19.776 1.00 87.38 225 LEU A N 1
ATOM 1659 C CA . LEU A 1 225 ? 21.431 2.228 -21.019 1.00 87.38 225 LEU A CA 1
ATOM 1660 C C . LEU A 1 225 ? 21.369 3.133 -22.256 1.00 87.38 225 LEU A C 1
ATOM 1662 O O . LEU A 1 225 ? 22.118 2.930 -23.204 1.00 87.38 225 LEU A O 1
ATOM 1666 N N . LEU A 1 226 ? 20.524 4.167 -22.233 1.00 89.69 226 LEU A N 1
ATOM 1667 C CA . LEU A 1 226 ? 20.452 5.174 -23.295 1.00 89.69 226 LEU A CA 1
ATOM 1668 C C . LEU A 1 226 ? 21.795 5.901 -23.483 1.00 89.69 226 LEU A C 1
ATOM 1670 O O . LEU A 1 226 ? 22.257 6.036 -24.611 1.00 89.69 226 LEU A O 1
ATOM 1674 N N . GLN A 1 227 ? 22.462 6.297 -22.393 1.00 88.31 227 GLN A N 1
ATOM 1675 C CA . GLN A 1 227 ? 23.797 6.912 -22.452 1.00 88.31 227 GLN A CA 1
ATOM 1676 C C . GLN A 1 227 ? 24.860 5.958 -23.023 1.00 88.31 227 GLN A C 1
ATOM 1678 O O . GLN A 1 227 ? 25.722 6.379 -23.802 1.00 88.31 227 GLN A O 1
ATOM 1683 N N . ASN A 1 228 ? 24.791 4.670 -22.675 1.00 86.38 228 ASN A N 1
ATOM 1684 C CA . ASN A 1 228 ? 25.670 3.645 -23.237 1.00 86.38 228 ASN A CA 1
ATOM 1685 C C . ASN A 1 228 ? 25.426 3.486 -24.742 1.00 86.38 228 ASN A C 1
ATOM 1687 O O . ASN A 1 228 ? 26.378 3.513 -25.514 1.00 86.38 228 ASN A O 1
ATOM 1691 N N . VAL A 1 229 ? 24.166 3.400 -25.181 1.00 86.94 229 VAL A N 1
ATOM 1692 C CA . VAL A 1 229 ? 23.806 3.313 -26.607 1.00 86.94 229 VAL A CA 1
ATOM 1693 C C . VAL A 1 229 ? 24.294 4.532 -27.392 1.00 86.94 229 VAL A C 1
ATOM 1695 O O . VAL A 1 229 ? 24.792 4.380 -28.510 1.00 86.94 229 VAL A O 1
ATOM 1698 N N . ASP A 1 230 ? 24.217 5.733 -26.823 1.00 85.69 230 ASP A N 1
ATOM 1699 C CA . ASP A 1 230 ? 24.694 6.947 -27.488 1.00 85.69 230 ASP A CA 1
ATOM 1700 C C . ASP A 1 230 ? 26.226 6.945 -27.651 1.00 85.69 230 ASP A C 1
ATOM 1702 O O . ASP A 1 230 ? 26.731 7.271 -28.729 1.00 85.69 230 ASP A O 1
ATOM 1706 N N . SER A 1 231 ? 26.964 6.496 -26.632 1.00 85.75 231 SER A N 1
ATOM 1707 C CA . SER A 1 231 ? 28.436 6.542 -26.584 1.00 85.75 231 SER A CA 1
ATOM 1708 C C . SER A 1 231 ? 29.157 5.350 -27.231 1.00 85.75 231 SER A C 1
ATOM 1710 O O . SER A 1 231 ? 30.268 5.516 -27.735 1.00 85.75 231 SER A O 1
ATOM 1712 N N . ILE A 1 232 ? 28.548 4.162 -27.257 1.00 84.69 232 ILE A N 1
ATOM 1713 C CA . ILE A 1 232 ? 29.168 2.923 -27.757 1.00 84.69 232 ILE A CA 1
ATOM 1714 C C . ILE A 1 232 ? 29.316 2.921 -29.284 1.00 84.69 232 ILE A C 1
ATOM 1716 O O . ILE A 1 232 ? 28.507 3.519 -29.988 1.00 84.69 232 ILE A O 1
ATOM 1720 N N . SER A 1 233 ? 30.314 2.251 -29.864 1.00 82.19 233 SER A N 1
ATOM 1721 C CA . SER A 1 233 ? 30.374 2.145 -31.329 1.00 82.19 233 SER A CA 1
ATOM 1722 C C . SER A 1 233 ? 29.241 1.240 -31.858 1.00 82.19 233 SER A C 1
ATOM 1724 O O . SER A 1 233 ? 28.839 0.301 -31.169 1.00 82.19 233 SER A O 1
ATOM 1726 N N . PRO A 1 234 ? 28.721 1.447 -33.085 1.00 80.44 234 PRO A N 1
ATOM 1727 C CA . PRO A 1 234 ? 27.704 0.557 -33.654 1.00 80.44 234 PRO A CA 1
ATOM 1728 C C . PRO A 1 234 ? 28.137 -0.915 -33.736 1.00 80.44 234 PRO A C 1
ATOM 1730 O O . PRO A 1 234 ? 27.295 -1.805 -33.708 1.00 80.44 234 PRO A O 1
ATOM 1733 N N . ASN A 1 235 ? 29.442 -1.188 -33.835 1.00 79.50 235 ASN A N 1
ATOM 1734 C CA . ASN A 1 235 ? 29.964 -2.555 -33.869 1.00 79.50 235 ASN A CA 1
ATOM 1735 C C . ASN A 1 235 ? 29.938 -3.236 -32.496 1.00 79.50 235 ASN A C 1
ATOM 1737 O O . ASN A 1 235 ? 29.844 -4.458 -32.443 1.00 79.50 235 ASN A O 1
ATOM 1741 N N . ASP A 1 236 ? 29.956 -2.452 -31.420 1.00 83.56 236 ASP A N 1
ATOM 1742 C CA . ASP A 1 236 ? 29.966 -2.942 -30.041 1.00 83.56 236 ASP A CA 1
ATOM 1743 C C . ASP A 1 236 ? 28.550 -2.991 -29.434 1.00 83.56 236 ASP A C 1
ATOM 1745 O O . ASP A 1 236 ? 28.369 -3.455 -28.311 1.00 83.56 236 ASP A O 1
ATOM 1749 N N . LEU A 1 237 ? 27.512 -2.589 -30.185 1.00 80.25 237 LEU A N 1
ATOM 1750 C CA . LEU A 1 237 ? 26.106 -2.687 -29.759 1.00 80.25 237 LEU A CA 1
ATOM 1751 C C . LEU A 1 237 ? 25.693 -4.107 -29.358 1.00 80.25 237 LEU A C 1
ATOM 1753 O O . LEU A 1 237 ? 24.770 -4.263 -28.568 1.00 80.25 237 LEU A O 1
ATOM 1757 N N . VAL A 1 238 ? 26.379 -5.140 -29.853 1.00 78.56 238 VAL A N 1
ATOM 1758 C CA . VAL A 1 238 ? 26.123 -6.533 -29.465 1.00 78.56 238 VAL A CA 1
ATOM 1759 C C . VAL A 1 238 ? 26.228 -6.753 -27.950 1.00 78.56 238 VAL A C 1
ATOM 1761 O O . VAL A 1 238 ? 25.497 -7.580 -27.417 1.00 78.56 238 VAL A O 1
ATOM 1764 N N . PHE A 1 239 ? 27.055 -5.982 -27.235 1.00 80.12 239 PHE A N 1
ATOM 1765 C CA . PHE A 1 239 ? 27.188 -6.088 -25.778 1.00 80.12 239 PHE A CA 1
ATOM 1766 C C . PHE A 1 239 ? 25.976 -5.520 -25.019 1.00 80.12 239 PHE A C 1
ATOM 1768 O O . PHE A 1 239 ? 25.743 -5.899 -23.878 1.00 80.12 239 PHE A O 1
ATOM 1775 N N . ILE A 1 240 ? 25.155 -4.686 -25.669 1.00 80.00 240 ILE A N 1
ATOM 1776 C CA . ILE A 1 240 ? 23.919 -4.120 -25.102 1.00 80.00 240 ILE A CA 1
ATOM 1777 C C . ILE A 1 240 ? 22.799 -5.170 -25.020 1.00 80.00 240 ILE A C 1
ATOM 1779 O O . ILE A 1 240 ? 21.850 -4.995 -24.261 1.00 80.00 240 ILE A O 1
ATOM 1783 N N . LYS A 1 241 ? 22.893 -6.287 -25.758 1.00 73.00 241 LYS A N 1
ATOM 1784 C CA . LYS A 1 241 ? 21.908 -7.381 -25.668 1.00 73.00 241 LYS A CA 1
ATOM 1785 C C . LYS A 1 241 ? 21.811 -7.973 -24.266 1.00 73.00 241 LYS A C 1
ATOM 1787 O O . LYS A 1 241 ? 20.711 -8.296 -23.836 1.00 73.00 241 LYS A O 1
ATOM 1792 N N . GLU A 1 242 ? 22.937 -8.083 -23.568 1.00 71.88 242 GLU A N 1
ATOM 1793 C CA . GLU A 1 242 ? 22.972 -8.579 -22.189 1.00 71.88 242 GLU A CA 1
ATOM 1794 C C . GLU A 1 242 ? 22.263 -7.613 -21.225 1.00 71.88 242 GLU A C 1
ATOM 1796 O O . GLU A 1 242 ? 21.625 -8.053 -20.274 1.00 71.88 242 GLU A O 1
ATOM 1801 N N . ASP A 1 243 ? 22.289 -6.308 -21.516 1.00 71.38 243 ASP A N 1
ATOM 1802 C CA . ASP A 1 243 ? 21.626 -5.267 -20.718 1.00 71.38 243 ASP A CA 1
ATOM 1803 C C . ASP A 1 243 ? 20.107 -5.158 -20.987 1.00 71.38 243 ASP A C 1
ATOM 1805 O O . ASP A 1 243 ? 19.400 -4.446 -20.268 1.00 71.38 243 ASP A O 1
ATOM 1809 N N . LEU A 1 244 ? 19.595 -5.827 -22.032 1.00 69.00 244 LEU A N 1
ATOM 1810 C CA . LEU A 1 244 ? 18.165 -5.894 -22.370 1.00 69.00 244 LEU A CA 1
ATOM 1811 C C . LEU A 1 244 ? 17.427 -7.052 -21.669 1.00 69.00 244 LEU A C 1
ATOM 1813 O O . LEU A 1 244 ? 16.198 -7.109 -21.772 1.00 69.00 244 LEU A O 1
ATOM 1817 N N . ASN A 1 245 ? 18.151 -7.957 -20.996 1.00 54.59 245 ASN A N 1
ATOM 1818 C CA . ASN A 1 245 ? 17.603 -9.108 -20.265 1.00 54.59 245 ASN A CA 1
ATOM 1819 C C . ASN A 1 245 ? 17.225 -8.786 -18.810 1.00 54.59 245 ASN A C 1
ATOM 1821 O O . ASN A 1 245 ? 17.927 -7.989 -18.146 1.00 54.59 245 ASN A O 1
#